Protein AF-0000000083132709 (afdb_homodimer)

Radius of gyration: 16.41 Å; Cα contacts (8 Å, |Δi|>4): 531; chains: 2; bounding box: 44×48×35 Å

Solvent-accessible surface area (backbone atoms only — not comparable to full-atom values): 11981 Å² total; per-residue (Å²): 125,86,83,63,69,33,52,37,27,24,24,35,36,53,44,62,70,63,53,72,86,40,70,65,48,76,34,44,29,38,30,34,27,28,39,72,56,24,61,74,71,40,41,42,37,30,24,42,40,37,71,76,73,82,80,51,92,51,49,45,72,49,58,88,86,43,84,59,69,32,20,37,34,55,82,47,34,31,45,42,26,48,70,71,55,40,68,46,85,67,44,65,56,55,69,70,61,50,50,51,53,52,51,50,48,48,48,51,52,72,84,126,85,84,63,68,33,52,37,27,23,25,35,39,54,42,63,71,64,52,71,84,39,72,64,48,74,33,45,30,37,30,37,26,30,39,73,55,24,61,74,69,43,42,42,37,28,24,41,41,37,71,77,74,82,80,51,93,51,50,46,71,52,60,85,86,42,84,58,69,32,21,36,33,55,82,49,34,31,45,42,25,48,69,72,53,40,69,45,85,69,44,65,56,55,71,69,60,49,50,50,52,52,52,51,48,48,50,51,51,73,85

pLDDT: mean 96.41, std 6.93, range [44.22, 98.94]

Structure (mmCIF, N/CA/C/O backbone):
data_AF-0000000083132709-model_v1
#
loop_
_entity.id
_entity.type
_entity.pdbx_description
1 polymer 'mRNA interferase MazF'
#
loop_
_atom_site.group_PDB
_atom_site.id
_atom_site.type_symbol
_atom_site.label_atom_id
_atom_site.label_alt_id
_atom_site.label_comp_id
_atom_site.label_asym_id
_atom_site.label_entity_id
_atom_site.label_seq_id
_atom_site.pdbx_PDB_ins_code
_atom_site.Cartn_x
_atom_site.Cartn_y
_atom_site.Cartn_z
_atom_site.occupancy
_atom_site.B_iso_or_equiv
_atom_site.auth_seq_id
_atom_site.auth_comp_id
_atom_site.auth_asym_id
_atom_site.auth_atom_id
_atom_site.pdbx_PDB_model_num
ATOM 1 N N . MET A 1 1 ? -22.969 -14.766 -8.688 1 44.22 1 MET A N 1
ATOM 2 C CA . MET A 1 1 ? -22.516 -14.039 -7.504 1 44.22 1 MET A CA 1
ATOM 3 C C . MET A 1 1 ? -21.125 -13.445 -7.738 1 44.22 1 MET A C 1
ATOM 5 O O . MET A 1 1 ? -20.188 -14.156 -8.094 1 44.22 1 MET A O 1
ATOM 9 N N . ASN A 1 2 ? -21.109 -12.102 -7.988 1 58.56 2 ASN A N 1
ATOM 10 C CA . ASN A 1 2 ? -19.891 -11.516 -8.5 1 58.56 2 ASN A CA 1
ATOM 11 C C . ASN A 1 2 ? -18.703 -11.789 -7.574 1 58.56 2 ASN A C 1
ATOM 13 O O . ASN A 1 2 ? -18.797 -11.586 -6.363 1 58.56 2 ASN A O 1
ATOM 17 N N . LYS A 1 3 ? -17.891 -12.609 -8.008 1 89.5 3 LYS A N 1
ATOM 18 C CA . LYS A 1 3 ? -16.734 -13.055 -7.238 1 89.5 3 LYS A CA 1
ATOM 19 C C . LYS A 1 3 ? -15.969 -11.867 -6.66 1 89.5 3 LYS A C 1
ATOM 21 O O . LYS A 1 3 ? -15.883 -10.812 -7.285 1 89.5 3 LYS A O 1
ATOM 26 N N . VAL A 1 4 ? -15.656 -11.93 -5.367 1 97.5 4 VAL A N 1
ATOM 27 C CA . VAL A 1 4 ? -14.844 -10.945 -4.664 1 97.5 4 VAL A CA 1
ATOM 28 C C . VAL A 1 4 ? -13.508 -11.555 -4.266 1 97.5 4 VAL A C 1
ATOM 30 O O . VAL A 1 4 ? -13.461 -12.664 -3.729 1 97.5 4 VAL A O 1
ATOM 33 N N . PRO A 1 5 ? -12.453 -10.844 -4.59 1 98.06 5 PRO A N 1
ATOM 34 C CA . PRO A 1 5 ? -11.164 -11.398 -4.16 1 98.06 5 PRO A CA 1
ATOM 35 C C . PRO A 1 5 ? -11.078 -11.586 -2.646 1 98.06 5 PRO A C 1
ATOM 37 O O . PRO A 1 5 ? -11.766 -10.891 -1.893 1 98.06 5 PRO A O 1
ATOM 40 N N . GLU A 1 6 ? -10.234 -12.57 -2.299 1 97.38 6 GLU A N 1
ATOM 41 C CA . GLU A 1 6 ? -10.039 -12.867 -0.883 1 97.38 6 GLU A CA 1
ATOM 42 C C . GLU A 1 6 ? -8.555 -12.883 -0.521 1 97.38 6 GLU A C 1
ATOM 44 O O . GLU A 1 6 ? -7.707 -13.172 -1.366 1 97.38 6 GLU A O 1
ATOM 49 N N . ARG A 1 7 ? -8.359 -12.656 0.812 1 98.25 7 ARG A N 1
ATOM 50 C CA . ARG A 1 7 ? -6.977 -12.68 1.287 1 98.25 7 ARG A CA 1
ATOM 51 C C . ARG A 1 7 ? -6.277 -13.977 0.875 1 98.25 7 ARG A C 1
ATOM 53 O O . ARG A 1 7 ? -6.82 -15.062 1.055 1 98.25 7 ARG A O 1
ATOM 60 N N . GLY A 1 8 ? -5.082 -13.812 0.35 1 98.38 8 GLY A N 1
ATOM 61 C CA . GLY A 1 8 ? -4.305 -14.961 -0.099 1 98.38 8 GLY A CA 1
ATOM 62 C C . GLY A 1 8 ? -4.508 -15.281 -1.567 1 98.38 8 GLY A C 1
ATOM 63 O O . GLY A 1 8 ? -3.725 -16.016 -2.16 1 98.38 8 GLY A O 1
ATOM 64 N N . ASP A 1 9 ? -5.586 -14.742 -2.146 1 98.5 9 ASP A N 1
ATOM 65 C CA . ASP A 1 9 ? -5.762 -14.906 -3.586 1 98.5 9 ASP A CA 1
ATOM 66 C C . ASP A 1 9 ? -4.641 -14.211 -4.359 1 98.5 9 ASP A C 1
ATOM 68 O O . ASP A 1 9 ? -4.184 -13.141 -3.963 1 98.5 9 ASP A O 1
ATOM 72 N N . ILE A 1 10 ? -4.215 -14.875 -5.359 1 98.81 10 ILE A N 1
ATOM 73 C CA . ILE A 1 10 ? -3.498 -14.203 -6.441 1 98.81 10 ILE A CA 1
ATOM 74 C C . ILE A 1 10 ? -4.445 -13.961 -7.613 1 98.81 10 ILE A C 1
ATOM 76 O O . ILE A 1 10 ? -5.051 -14.891 -8.141 1 98.81 10 ILE A O 1
ATOM 80 N N . ILE A 1 11 ? -4.578 -12.695 -8.023 1 98.81 11 ILE A N 1
ATOM 81 C CA . ILE A 1 11 ? -5.477 -12.336 -9.117 1 98.81 11 ILE A CA 1
ATOM 82 C C . ILE A 1 11 ? -4.688 -11.641 -10.227 1 98.81 11 ILE A C 1
ATOM 84 O O . ILE A 1 11 ? -3.574 -11.164 -10 1 98.81 11 ILE A O 1
ATOM 88 N N . PHE A 1 12 ? -5.219 -11.664 -11.43 1 98.62 12 PHE A N 1
ATOM 89 C CA . PHE A 1 12 ? -4.707 -10.766 -12.453 1 98.62 12 PHE A CA 1
ATOM 90 C C . PHE A 1 12 ? -5.371 -9.398 -12.352 1 98.62 12 PHE A C 1
ATOM 92 O O . PHE A 1 12 ? -6.602 -9.297 -12.281 1 98.62 12 PHE A O 1
ATOM 99 N N . LEU A 1 13 ? -4.598 -8.43 -12.359 1 98.31 13 LEU A N 1
ATOM 100 C CA . LEU A 1 13 ? -5.051 -7.059 -12.156 1 98.31 13 LEU A CA 1
ATOM 101 C C . LEU A 1 13 ? -4.152 -6.074 -12.898 1 98.31 13 LEU A C 1
ATOM 103 O O . LEU A 1 13 ? -2.926 -6.207 -12.875 1 98.31 13 LEU A O 1
ATOM 107 N N . SER A 1 14 ? -4.758 -5.09 -13.523 1 98.25 14 SER A N 1
ATOM 108 C CA . SER A 1 14 ? -3.967 -4.039 -14.156 1 98.25 14 SER A CA 1
ATOM 109 C C . SER A 1 14 ? -3.482 -3.018 -13.133 1 98.25 14 SER A C 1
ATOM 111 O O . SER A 1 14 ? -4.277 -2.492 -12.344 1 98.25 14 SER A O 1
ATOM 113 N N . LEU A 1 15 ? -2.211 -2.711 -13.227 1 97.94 15 LEU A N 1
ATOM 114 C CA . LEU A 1 15 ? -1.654 -1.711 -12.32 1 97.94 15 LEU A CA 1
ATOM 115 C C . LEU A 1 15 ? -1.477 -0.373 -13.031 1 97.94 15 LEU A C 1
ATOM 117 O O . LEU A 1 15 ? -1.104 0.622 -12.406 1 97.94 15 LEU A O 1
ATOM 121 N N . ASP A 1 16 ? -1.916 -0.309 -14.242 1 96.56 16 ASP A N 1
ATOM 122 C CA . ASP A 1 16 ? -1.721 0.897 -15.047 1 96.56 16 ASP A CA 1
ATOM 123 C C . ASP A 1 16 ? -2.83 1.914 -14.781 1 96.56 16 ASP A C 1
ATOM 125 O O . ASP A 1 16 ? -3.973 1.538 -14.508 1 96.56 16 ASP A O 1
ATOM 129 N N . PRO A 1 17 ? -2.475 3.217 -14.992 1 95.88 17 PRO A N 1
ATOM 130 C CA . PRO A 1 17 ? -1.153 3.793 -15.25 1 95.88 17 PRO A CA 1
ATOM 131 C C . PRO A 1 17 ? -0.329 3.971 -13.977 1 95.88 17 PRO A C 1
ATOM 133 O O . PRO A 1 17 ? -0.877 3.939 -12.875 1 95.88 17 PRO A O 1
ATOM 136 N N . THR A 1 18 ? 0.939 3.984 -14.023 1 95.38 18 THR A N 1
ATOM 137 C CA . THR A 1 18 ? 1.875 4.234 -12.938 1 95.38 18 THR A CA 1
ATOM 138 C C . THR A 1 18 ? 2.998 5.164 -13.391 1 95.38 18 THR A C 1
ATOM 140 O O . THR A 1 18 ? 3.049 5.562 -14.555 1 95.38 18 THR A O 1
ATOM 143 N N . LEU A 1 19 ? 3.791 5.594 -12.547 1 96.38 19 LEU A N 1
ATOM 144 C CA . LEU A 1 19 ? 4.906 6.484 -12.852 1 96.38 19 LEU A CA 1
ATOM 145 C C . LEU A 1 19 ? 6.219 5.91 -12.32 1 96.38 19 LEU A C 1
ATOM 147 O O . LEU A 1 19 ? 6.238 5.262 -11.273 1 96.38 19 LEU A O 1
ATOM 151 N N . GLY A 1 20 ? 7.289 6.199 -13.039 1 96.94 20 GLY A N 1
ATOM 152 C CA . GLY A 1 20 ? 8.625 5.852 -12.594 1 96.94 20 GLY A CA 1
ATOM 153 C C . GLY A 1 20 ? 8.82 4.363 -12.383 1 96.94 20 GLY A C 1
ATOM 154 O O . GLY A 1 20 ? 8.492 3.559 -13.258 1 96.94 20 GLY A O 1
ATOM 155 N N . SER A 1 21 ? 9.367 4.012 -11.211 1 97.38 21 SER A N 1
ATOM 156 C CA . SER A 1 21 ? 9.703 2.617 -10.938 1 97.38 21 SER A CA 1
ATOM 157 C C . SER A 1 21 ? 8.531 1.889 -10.289 1 97.38 21 SER A C 1
ATOM 159 O O . SER A 1 21 ? 8.688 0.769 -9.797 1 97.38 21 SER A O 1
ATOM 161 N N . GLU A 1 22 ? 7.371 2.473 -10.211 1 98.12 22 GLU A N 1
ATOM 162 C CA . GLU A 1 22 ? 6.184 1.765 -9.75 1 98.12 22 GLU A CA 1
ATOM 163 C C . GLU A 1 22 ? 5.848 0.592 -10.664 1 98.12 22 GLU A C 1
ATOM 165 O O . GLU A 1 22 ? 5.934 0.712 -11.891 1 98.12 22 GLU A O 1
ATOM 170 N N . GLN A 1 23 ? 5.469 -0.456 -10.055 1 96.94 23 GLN A N 1
ATOM 171 C CA . GLN A 1 23 ? 5.137 -1.634 -10.852 1 96.94 23 GLN A CA 1
ATOM 172 C C . GLN A 1 23 ? 3.963 -1.356 -11.781 1 96.94 23 GLN A C 1
ATOM 174 O O . GLN A 1 23 ? 2.992 -0.707 -11.391 1 96.94 23 GLN A O 1
ATOM 179 N N . ARG A 1 24 ? 4.059 -1.919 -12.984 1 96.81 24 ARG A N 1
ATOM 180 C CA . ARG A 1 24 ? 3.055 -1.611 -14 1 96.81 24 ARG A CA 1
ATOM 181 C C . ARG A 1 24 ? 2.619 -2.873 -14.742 1 96.81 24 ARG A C 1
ATOM 183 O O . ARG A 1 24 ? 3.217 -3.938 -14.562 1 96.81 24 ARG A O 1
ATOM 190 N N . GLY A 1 25 ? 1.523 -2.703 -15.555 1 96.94 25 GLY A N 1
ATOM 191 C CA . GLY A 1 25 ? 1.062 -3.766 -16.438 1 96.94 25 GLY A CA 1
ATOM 192 C C . GLY A 1 25 ? -0.005 -4.641 -15.805 1 96.94 25 GLY A C 1
ATOM 193 O O . GLY A 1 25 ? -0.278 -4.531 -14.609 1 96.94 25 GLY A O 1
ATOM 194 N N . ASN A 1 26 ? -0.624 -5.473 -16.625 1 97.06 26 ASN A N 1
ATOM 195 C CA . ASN A 1 26 ? -1.511 -6.527 -16.156 1 97.06 26 ASN A CA 1
ATOM 196 C C . ASN A 1 26 ? -0.724 -7.73 -15.641 1 97.06 26 ASN A C 1
ATOM 198 O O . ASN A 1 26 ? -0.069 -8.422 -16.422 1 97.06 26 ASN A O 1
ATOM 202 N N . ARG A 1 27 ? -0.826 -8.039 -14.445 1 98.44 27 ARG A N 1
ATOM 203 C CA . ARG A 1 27 ? 0.041 -9.047 -13.852 1 98.44 27 ARG A CA 1
ATOM 204 C C . ARG A 1 27 ? -0.617 -9.688 -12.633 1 98.44 27 ARG A C 1
ATOM 206 O O . ARG A 1 27 ? -1.606 -9.164 -12.109 1 98.44 27 ARG A O 1
ATOM 213 N N . PRO A 1 28 ? -0.117 -10.805 -12.141 1 98.81 28 PRO A N 1
ATOM 214 C CA . PRO A 1 28 ? -0.598 -11.375 -10.883 1 98.81 28 PRO A CA 1
ATOM 215 C C . PRO A 1 28 ? -0.372 -10.445 -9.695 1 98.81 28 PRO A C 1
ATOM 217 O O . PRO A 1 28 ? 0.629 -9.727 -9.648 1 98.81 28 PRO A O 1
ATOM 220 N N . PHE A 1 29 ? -1.301 -10.477 -8.805 1 98.94 29 PHE A N 1
ATOM 221 C CA . PHE A 1 29 ? -1.387 -9.586 -7.652 1 98.94 29 PHE A CA 1
ATOM 222 C C . PHE A 1 29 ? -1.9 -10.328 -6.426 1 98.94 29 PHE A C 1
ATOM 224 O O . PHE A 1 29 ? -2.998 -10.883 -6.449 1 98.94 29 PHE A O 1
ATOM 231 N N . LEU A 1 30 ? -1.107 -10.367 -5.402 1 98.94 30 LEU A N 1
ATOM 232 C CA . LEU A 1 30 ? -1.496 -11.023 -4.16 1 98.94 30 LEU A CA 1
ATOM 233 C C . LEU A 1 30 ? -2.41 -10.125 -3.334 1 98.94 30 LEU A C 1
ATOM 235 O O . LEU A 1 30 ? -2.039 -9 -2.996 1 98.94 30 LEU A O 1
ATOM 239 N N . VAL A 1 31 ? -3.508 -10.625 -2.992 1 98.81 31 VAL A N 1
ATOM 240 C CA . VAL A 1 31 ? -4.473 -9.891 -2.178 1 98.81 31 VAL A CA 1
ATOM 241 C C . VAL A 1 31 ? -4.195 -10.148 -0.698 1 98.81 31 VAL A C 1
ATO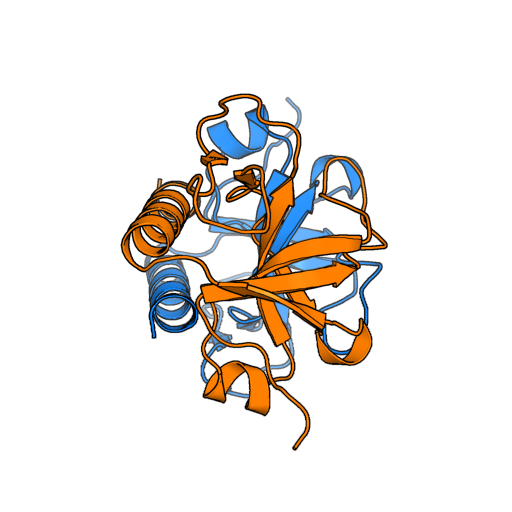M 243 O O . VAL A 1 31 ? -4.055 -11.297 -0.274 1 98.81 31 VAL A O 1
ATOM 246 N N . LEU A 1 32 ? -4.223 -9.062 0.111 1 98.81 32 LEU A N 1
ATOM 247 C CA . LEU A 1 32 ? -3.883 -9.188 1.524 1 98.81 32 LEU A CA 1
ATOM 248 C C . LEU A 1 32 ? -5.055 -8.766 2.404 1 98.81 32 LEU A C 1
ATOM 250 O O . LEU A 1 32 ? -5 -8.906 3.629 1 98.81 32 LEU A O 1
ATOM 254 N N . THR A 1 33 ? -6.078 -8.164 1.846 1 98.31 33 THR A N 1
ATOM 255 C CA . THR A 1 33 ? -7.266 -7.781 2.6 1 98.31 33 THR A CA 1
ATOM 256 C C . THR A 1 33 ? -8.32 -8.883 2.549 1 98.31 33 THR A C 1
ATOM 258 O O . THR A 1 33 ? -8.32 -9.703 1.629 1 98.31 33 THR A O 1
ATOM 261 N N . SER A 1 34 ? -9.219 -8.82 3.492 1 97.62 34 SER A N 1
ATOM 262 C CA . SER A 1 34 ? -10.195 -9.891 3.645 1 97.62 34 SER A CA 1
ATOM 263 C C . SER A 1 34 ? -11.359 -9.719 2.674 1 97.62 34 SER A C 1
ATOM 265 O O . SER A 1 34 ? -11.648 -8.602 2.232 1 97.62 34 SER A O 1
ATOM 267 N N . LYS A 1 35 ? -12.07 -10.852 2.449 1 97.38 35 LYS A N 1
ATOM 268 C CA . LYS A 1 35 ? -13.195 -10.852 1.526 1 97.38 35 LYS A CA 1
ATOM 269 C C . LYS A 1 35 ? -14.289 -9.891 1.995 1 97.38 35 LYS A C 1
ATOM 271 O O . LYS A 1 35 ? -14.797 -9.094 1.21 1 97.38 35 LYS A O 1
ATOM 276 N N . PRO A 1 36 ? -14.727 -9.961 3.295 1 96.31 36 PRO A N 1
ATOM 277 C CA . PRO A 1 36 ? -15.766 -9.016 3.709 1 96.31 36 PRO A CA 1
ATOM 278 C C . PRO A 1 36 ? -15.352 -7.559 3.529 1 96.31 36 PRO A C 1
ATOM 280 O O . PRO A 1 36 ? -16.156 -6.727 3.113 1 96.31 36 PRO A O 1
ATOM 283 N N . TYR A 1 37 ? -14.148 -7.281 3.844 1 96.56 37 TYR A N 1
ATOM 284 C CA . TYR A 1 37 ? -13.625 -5.938 3.633 1 96.56 37 TYR A CA 1
ATOM 285 C C . TYR A 1 37 ? -13.656 -5.566 2.154 1 96.56 37 TYR A C 1
ATOM 287 O O . TYR A 1 37 ? -14.141 -4.496 1.787 1 96.56 37 TYR A O 1
ATOM 295 N N . ASN A 1 38 ? -13.078 -6.434 1.34 1 97.62 38 ASN A N 1
ATOM 296 C CA . ASN A 1 38 ? -13.008 -6.188 -0.096 1 97.62 38 ASN A CA 1
ATOM 297 C C . ASN A 1 38 ? -14.391 -5.953 -0.696 1 97.62 38 ASN A C 1
ATOM 299 O O . ASN A 1 38 ? -14.555 -5.086 -1.555 1 97.62 38 ASN A O 1
ATOM 303 N N . LEU A 1 39 ? -15.273 -6.766 -0.299 1 96.44 39 LEU A N 1
ATOM 304 C CA . LEU A 1 39 ? -16.641 -6.656 -0.784 1 96.44 39 LEU A CA 1
ATOM 305 C C . LEU A 1 39 ? -17.25 -5.301 -0.417 1 96.44 39 LEU A C 1
ATOM 307 O O . LEU A 1 39 ? -17.844 -4.633 -1.265 1 96.44 39 LEU A O 1
ATOM 311 N N . LYS A 1 40 ? -17.062 -4.891 0.734 1 95.69 40 LYS A N 1
ATOM 312 C CA . LYS A 1 40 ? -17.688 -3.67 1.246 1 95.69 40 LYS A CA 1
ATOM 313 C C . LYS A 1 40 ? -17.062 -2.432 0.612 1 95.69 40 LYS A C 1
ATOM 315 O O . LYS A 1 40 ? -17.766 -1.514 0.199 1 95.69 40 LYS A O 1
ATOM 320 N N . VAL A 1 41 ? -15.758 -2.402 0.503 1 95.31 41 VAL A N 1
ATOM 321 C CA . VAL A 1 41 ? -15.039 -1.174 0.176 1 95.31 41 VAL A CA 1
ATOM 322 C C . VAL A 1 41 ? -14.758 -1.125 -1.324 1 95.31 41 VAL A C 1
ATOM 324 O O . VAL A 1 41 ? -14.555 -0.047 -1.89 1 95.31 41 VAL A O 1
ATOM 327 N N . GLY A 1 42 ? -14.648 -2.26 -1.987 1 97.06 42 GLY A N 1
ATOM 328 C CA . GLY A 1 42 ? -14.359 -2.324 -3.41 1 97.06 42 GLY A CA 1
ATOM 329 C C . GLY A 1 42 ? -12.891 -2.117 -3.73 1 97.06 42 GLY A C 1
ATOM 330 O O . GLY A 1 42 ? -12.523 -1.901 -4.887 1 97.06 42 GLY A O 1
ATOM 331 N N . LEU A 1 43 ? -12.086 -2.098 -2.717 1 98 43 LEU A N 1
ATOM 332 C CA . LEU A 1 43 ? -10.633 -1.974 -2.818 1 98 43 LEU A CA 1
ATOM 333 C C . LEU A 1 43 ? -9.945 -3.217 -2.268 1 98 43 LEU A C 1
ATOM 335 O O . LEU A 1 43 ? -10.453 -3.855 -1.342 1 98 43 LEU A O 1
ATOM 339 N N . VAL A 1 44 ? -8.828 -3.533 -2.865 1 98.56 44 VAL A N 1
ATOM 340 C CA . VAL A 1 44 ? -7.922 -4.523 -2.299 1 98.56 44 VAL A CA 1
ATOM 341 C C . VAL A 1 44 ? -6.543 -3.9 -2.082 1 98.56 44 VAL A C 1
ATOM 343 O O . VAL A 1 44 ? -6.09 -3.088 -2.893 1 98.56 44 VAL A O 1
ATOM 346 N N . THR A 1 45 ? -5.945 -4.25 -1.012 1 98.88 45 THR A N 1
ATOM 347 C CA . THR A 1 45 ? -4.527 -3.973 -0.8 1 98.88 45 THR A CA 1
ATOM 348 C C . THR A 1 45 ? -3.697 -5.242 -0.983 1 98.88 45 THR A C 1
ATOM 350 O O . THR A 1 45 ? -4.086 -6.316 -0.523 1 98.88 45 THR A O 1
ATOM 353 N N . GLY A 1 46 ? -2.594 -5.074 -1.671 1 98.81 46 GLY A N 1
ATOM 354 C CA . GLY A 1 46 ? -1.772 -6.238 -1.954 1 98.81 46 GLY A CA 1
ATOM 355 C C . GLY A 1 46 ? -0.471 -5.898 -2.652 1 98.81 46 GLY A C 1
ATOM 356 O O . GLY A 1 46 ? -0.016 -4.754 -2.604 1 98.81 46 GLY A O 1
ATOM 357 N N . CYS A 1 47 ? 0.141 -6.922 -3.176 1 98.94 47 CYS A N 1
ATOM 358 C CA . CYS A 1 47 ? 1.445 -6.785 -3.814 1 98.94 47 CYS A CA 1
ATOM 359 C C . CYS A 1 47 ? 1.452 -7.438 -5.191 1 98.94 47 CYS A C 1
ATOM 361 O O . CYS A 1 47 ? 0.927 -8.539 -5.363 1 98.94 47 CYS A O 1
ATOM 363 N N . PRO A 1 48 ? 2.135 -6.828 -6.152 1 98.88 48 PRO A N 1
ATOM 364 C CA . PRO A 1 48 ? 2.305 -7.469 -7.461 1 98.88 48 PRO A CA 1
ATOM 365 C C . PRO A 1 48 ? 3.258 -8.664 -7.414 1 98.88 48 PRO A C 1
ATOM 367 O O . PRO A 1 48 ? 4.051 -8.789 -6.477 1 98.88 48 PRO A O 1
ATOM 370 N N . VAL A 1 49 ? 3.137 -9.5 -8.383 1 98.81 49 VAL A N 1
ATOM 371 C CA . VAL A 1 49 ? 4.031 -10.633 -8.594 1 98.81 49 VAL A CA 1
ATOM 372 C C . VAL A 1 49 ? 4.77 -10.469 -9.922 1 98.81 49 VAL A C 1
ATOM 374 O O . VAL A 1 49 ? 4.168 -10.078 -10.93 1 98.81 49 VAL A O 1
ATOM 377 N N . THR A 1 50 ? 6.02 -10.672 -9.914 1 98 50 THR A N 1
ATOM 378 C CA . THR A 1 50 ? 6.824 -10.625 -11.125 1 98 50 THR A CA 1
ATOM 379 C C . THR A 1 50 ? 7.414 -11.992 -11.438 1 98 50 THR A C 1
ATOM 381 O O . THR A 1 50 ? 7.66 -12.789 -10.531 1 98 50 THR A O 1
ATOM 384 N N . SER A 1 51 ? 7.598 -12.266 -12.711 1 96.81 51 SER A N 1
ATOM 385 C CA . SER A 1 51 ? 8.258 -13.508 -13.102 1 96.81 51 SER A CA 1
ATOM 386 C C . SER A 1 51 ? 9.781 -13.375 -13.008 1 96.81 51 SER A C 1
ATOM 388 O O . SER A 1 51 ? 10.492 -14.375 -13.055 1 96.81 51 SER A O 1
ATOM 390 N N . LYS A 1 52 ? 10.273 -12.203 -12.953 1 96.25 52 LYS A N 1
ATOM 391 C CA . LYS A 1 52 ? 11.711 -11.969 -12.859 1 96.25 52 LYS A CA 1
ATOM 392 C C . LYS A 1 52 ? 12.172 -11.945 -11.398 1 96.25 52 LYS A C 1
ATOM 394 O O . LYS A 1 52 ? 12.008 -10.938 -10.711 1 96.25 52 LYS A O 1
ATOM 399 N N . ILE A 1 53 ? 12.805 -12.953 -11.039 1 97 53 ILE A N 1
ATOM 400 C CA . ILE A 1 53 ? 13.297 -13.062 -9.672 1 97 53 ILE A CA 1
ATOM 401 C C . ILE A 1 53 ? 14.727 -12.508 -9.594 1 97 53 ILE A C 1
ATOM 403 O O . ILE A 1 53 ? 15.617 -12.992 -10.289 1 97 53 ILE A O 1
ATOM 407 N N . LYS A 1 54 ? 14.984 -11.578 -8.734 1 96.31 54 LYS A N 1
ATOM 408 C CA . LYS A 1 54 ? 16.297 -10.945 -8.594 1 96.31 54 LYS A CA 1
ATOM 409 C C . LYS A 1 54 ? 16.922 -11.281 -7.242 1 96.31 54 LYS A C 1
ATOM 411 O O . LYS A 1 54 ? 18.125 -11.078 -7.039 1 96.31 54 LYS A O 1
ATOM 416 N N . GLY A 1 55 ? 16.172 -11.758 -6.336 1 95 55 GLY A N 1
ATOM 417 C CA . GLY A 1 55 ? 16.672 -12.086 -5.016 1 95 55 GLY A CA 1
ATOM 418 C C . GLY A 1 55 ? 16.797 -10.883 -4.105 1 95 55 GLY A C 1
ATOM 419 O O . GLY A 1 55 ? 17.625 -10.867 -3.189 1 95 55 GLY A O 1
ATOM 420 N N . TYR A 1 56 ? 16.078 -9.867 -4.367 1 95.12 56 TYR A N 1
ATOM 421 C CA . TYR A 1 56 ? 16.094 -8.664 -3.539 1 95.12 56 TYR A CA 1
ATOM 422 C C . TYR A 1 56 ? 15.461 -8.922 -2.182 1 95.12 56 TYR A C 1
ATOM 424 O O . TYR A 1 56 ? 14.633 -9.836 -2.041 1 95.12 56 TYR A O 1
ATOM 432 N N . PRO A 1 57 ? 15.758 -8.117 -1.169 1 96.12 57 PRO A N 1
ATOM 433 C CA . PRO A 1 57 ? 15.328 -8.367 0.209 1 96.12 57 PRO A CA 1
ATOM 434 C C . PRO A 1 57 ? 13.812 -8.375 0.366 1 96.12 57 PRO A C 1
ATOM 436 O O . PRO A 1 57 ? 13.281 -9.047 1.257 1 96.12 57 PRO A O 1
ATOM 439 N N . PHE A 1 58 ? 13.125 -7.734 -0.462 1 97.75 58 PHE A N 1
ATOM 440 C CA . PHE A 1 58 ? 11.68 -7.637 -0.259 1 97.75 58 PHE A CA 1
ATOM 441 C C . PH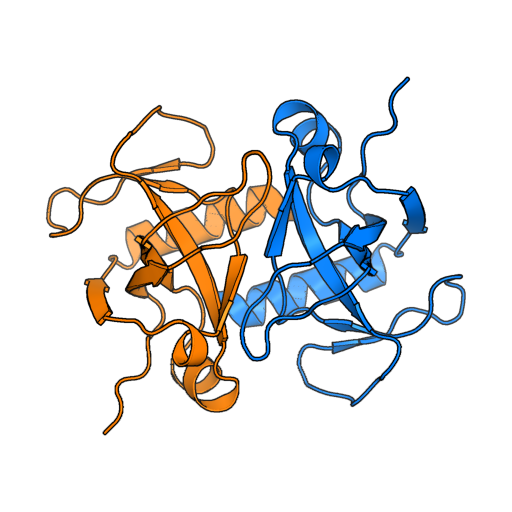E A 1 58 ? 10.938 -8.484 -1.282 1 97.75 58 PHE A C 1
ATOM 443 O O . PHE A 1 58 ? 9.766 -8.219 -1.577 1 97.75 58 PHE A O 1
ATOM 450 N N . GLU A 1 59 ? 11.664 -9.422 -1.823 1 98.44 59 GLU A N 1
ATOM 451 C CA . GLU A 1 59 ? 11.031 -10.414 -2.684 1 98.44 59 GLU A CA 1
ATOM 452 C C . GLU A 1 59 ? 10.727 -11.695 -1.909 1 98.44 59 GLU A C 1
ATOM 454 O O . GLU A 1 59 ? 11.531 -12.148 -1.094 1 98.44 59 GLU A O 1
ATOM 459 N N . VAL A 1 60 ? 9.492 -12.188 -2.135 1 98.62 60 VAL A N 1
ATOM 460 C CA . VAL A 1 60 ? 9.141 -13.516 -1.637 1 98.62 60 VAL A CA 1
ATOM 461 C C . VAL A 1 60 ? 8.812 -14.438 -2.809 1 98.62 60 VAL A C 1
ATOM 463 O O . VAL A 1 60 ? 7.781 -14.273 -3.471 1 98.62 60 VAL A O 1
ATOM 466 N N . GLU A 1 61 ? 9.617 -15.422 -3.012 1 98.44 61 GLU A N 1
ATOM 467 C CA . GLU A 1 61 ? 9.383 -16.359 -4.109 1 98.44 61 GLU A CA 1
ATOM 468 C C . GLU A 1 61 ? 8.141 -17.203 -3.855 1 98.44 61 GLU A C 1
ATOM 470 O O . GLU A 1 61 ? 7.926 -17.672 -2.736 1 98.44 61 GLU A O 1
ATOM 475 N N . LEU A 1 62 ? 7.363 -17.344 -4.93 1 98.5 62 LEU A N 1
ATOM 476 C CA . LEU A 1 62 ? 6.203 -18.219 -4.832 1 98.5 62 LEU A CA 1
ATOM 477 C C . LEU A 1 62 ? 6.637 -19.688 -4.766 1 98.5 62 LEU A C 1
ATOM 479 O O . LEU A 1 62 ? 7.617 -20.078 -5.398 1 98.5 62 LEU A O 1
ATOM 483 N N . PRO A 1 63 ? 5.84 -20.5 -4.008 1 98.12 63 PRO A N 1
ATOM 484 C CA . PRO A 1 63 ? 6.156 -21.922 -3.967 1 98.12 63 PRO A CA 1
ATOM 485 C C . PRO A 1 63 ? 6.066 -22.594 -5.34 1 98.12 63 PRO A C 1
ATOM 487 O O . PRO A 1 63 ? 5.289 -22.156 -6.191 1 98.12 63 PRO A O 1
ATOM 490 N N . LYS A 1 64 ? 6.742 -23.703 -5.516 1 96.12 64 LYS A N 1
ATOM 491 C CA . LYS A 1 64 ? 6.824 -24.406 -6.793 1 96.12 64 LYS A CA 1
ATOM 492 C C . LYS A 1 64 ? 5.465 -24.984 -7.191 1 96.12 64 LYS A C 1
ATOM 494 O O . LYS A 1 64 ? 5.18 -25.141 -8.383 1 96.12 64 LYS A O 1
ATOM 499 N N . ASN A 1 65 ? 4.629 -25.25 -6.223 1 96.56 65 ASN A N 1
ATOM 500 C CA . ASN A 1 65 ? 3.352 -25.891 -6.508 1 96.56 65 ASN A CA 1
ATOM 501 C C . ASN A 1 65 ? 2.307 -24.875 -6.969 1 96.56 65 ASN A C 1
ATOM 503 O O . ASN A 1 65 ? 1.219 -25.25 -7.406 1 96.56 65 ASN A O 1
ATOM 507 N N . ASN A 1 66 ? 2.619 -23.625 -6.812 1 97.06 66 ASN A N 1
ATOM 508 C CA . ASN A 1 66 ? 1.71 -22.609 -7.34 1 97.06 66 ASN A CA 1
ATOM 509 C C . ASN A 1 66 ? 1.674 -22.625 -8.867 1 97.06 66 ASN A C 1
ATOM 511 O O . ASN A 1 66 ? 2.693 -22.875 -9.508 1 97.06 66 ASN A O 1
ATOM 515 N N . SER A 1 67 ? 0.496 -22.344 -9.391 1 97.88 67 SER A N 1
ATOM 516 C CA . SER A 1 67 ? 0.359 -22.219 -10.836 1 97.88 67 SER A CA 1
ATOM 517 C C . SER A 1 67 ? 1 -20.938 -11.352 1 97.88 67 SER A C 1
ATOM 519 O O . SER A 1 67 ? 1.539 -20.906 -12.461 1 97.88 67 SER A O 1
ATOM 521 N N . VAL A 1 68 ? 0.835 -19.906 -10.633 1 98.06 68 VAL A N 1
ATOM 522 C CA . VAL A 1 68 ? 1.577 -18.688 -10.914 1 98.06 68 VAL A CA 1
ATOM 523 C C . VAL A 1 68 ? 3.01 -18.812 -10.398 1 98.06 68 VAL A C 1
ATOM 525 O O . VAL A 1 68 ? 3.234 -19.312 -9.289 1 98.06 68 VAL A O 1
ATOM 528 N N . HIS A 1 69 ? 3.902 -18.375 -11.211 1 98.06 69 HIS A N 1
ATOM 529 C CA . HIS A 1 69 ? 5.309 -18.438 -10.836 1 98.06 69 HIS A CA 1
ATOM 530 C C . HIS A 1 69 ? 5.91 -17.047 -10.68 1 98.06 69 HIS A C 1
ATOM 532 O O . HIS A 1 69 ? 5.383 -16.078 -11.227 1 98.06 69 HIS A O 1
ATOM 538 N N . GLY A 1 70 ? 7.031 -17.062 -9.938 1 98.38 70 GLY A N 1
ATOM 539 C CA . GLY A 1 70 ? 7.719 -15.805 -9.734 1 98.38 70 GLY A CA 1
ATOM 540 C C . GLY A 1 70 ? 7.812 -15.406 -8.273 1 98.38 70 GLY A C 1
ATOM 541 O O . GLY A 1 70 ? 7.953 -16.266 -7.402 1 98.38 70 GLY A O 1
ATOM 542 N N . ALA A 1 71 ? 7.902 -14.078 -8.023 1 98.81 71 ALA A N 1
ATOM 543 C CA . ALA A 1 71 ? 8.078 -13.57 -6.664 1 98.81 71 ALA A CA 1
ATOM 544 C C . ALA A 1 71 ? 7.148 -12.391 -6.398 1 98.81 71 ALA A C 1
ATOM 546 O O . ALA A 1 71 ? 6.945 -11.539 -7.266 1 98.81 71 ALA A O 1
ATOM 547 N N . VAL A 1 72 ? 6.57 -12.414 -5.246 1 98.81 72 VAL A N 1
ATOM 548 C CA . VAL A 1 72 ? 5.824 -11.266 -4.742 1 98.81 72 VAL A CA 1
ATOM 549 C C . VAL A 1 72 ? 6.781 -10.102 -4.477 1 98.81 72 VAL A C 1
ATOM 551 O O . VAL A 1 72 ? 7.82 -10.281 -3.834 1 98.81 72 VAL A O 1
ATOM 554 N N . LEU A 1 73 ? 6.453 -8.961 -5.008 1 98.81 73 LEU A N 1
ATOM 555 C CA . LEU A 1 73 ? 7.203 -7.742 -4.711 1 98.81 73 LEU A CA 1
ATOM 556 C C . LEU A 1 73 ? 6.586 -6.992 -3.535 1 98.81 73 LEU A C 1
ATOM 558 O O . LEU A 1 73 ? 5.738 -6.117 -3.73 1 98.81 73 LEU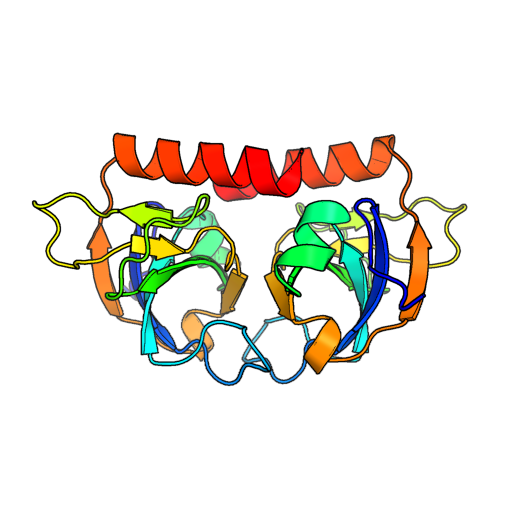 A O 1
ATOM 562 N N . VAL A 1 74 ? 7.047 -7.211 -2.35 1 98.81 74 VAL A N 1
ATOM 563 C CA . VAL A 1 74 ? 6.473 -6.656 -1.13 1 98.81 74 VAL A CA 1
ATOM 564 C C . VAL A 1 74 ? 6.66 -5.141 -1.111 1 98.81 74 VAL A C 1
ATOM 566 O O . VAL A 1 74 ? 5.789 -4.41 -0.632 1 98.81 74 VAL A O 1
ATOM 569 N N . ASN A 1 75 ? 7.754 -4.656 -1.697 1 98.44 75 ASN A N 1
ATOM 570 C CA . ASN A 1 75 ? 8.047 -3.229 -1.688 1 98.44 75 ASN A CA 1
ATOM 571 C C . ASN A 1 75 ? 7.188 -2.475 -2.701 1 98.44 75 ASN A C 1
ATOM 573 O O . ASN A 1 75 ? 7.344 -1.263 -2.869 1 98.44 75 ASN A O 1
ATOM 577 N N . GLN A 1 76 ? 6.289 -3.129 -3.324 1 98.81 76 GLN A N 1
ATOM 578 C CA . GLN A 1 76 ? 5.32 -2.508 -4.227 1 98.81 76 GLN A CA 1
ATOM 579 C C . GLN A 1 76 ? 3.902 -2.639 -3.682 1 98.81 76 GLN A C 1
ATOM 581 O O . GLN A 1 76 ? 2.934 -2.598 -4.445 1 98.81 76 GLN A O 1
ATOM 586 N N . LEU A 1 77 ? 3.777 -2.834 -2.395 1 98.88 77 LEU A N 1
ATOM 587 C CA . LEU A 1 77 ? 2.498 -2.857 -1.693 1 98.88 77 LEU A CA 1
ATOM 588 C C . LEU A 1 77 ? 1.62 -1.688 -2.127 1 98.88 77 LEU A C 1
ATOM 590 O O . LEU A 1 77 ? 2.061 -0.537 -2.117 1 98.88 77 LEU A O 1
ATOM 594 N N . THR A 1 78 ? 0.358 -1.978 -2.551 1 98.88 78 THR A N 1
ATOM 595 C CA . THR A 1 78 ? -0.488 -0.906 -3.064 1 98.88 78 THR A CA 1
ATOM 596 C C . THR A 1 78 ? -1.963 -1.286 -2.963 1 98.88 78 THR A C 1
ATOM 598 O O . THR A 1 78 ? -2.301 -2.469 -2.902 1 98.88 78 THR A O 1
ATOM 601 N N . THR A 1 79 ? -2.82 -0.307 -2.902 1 98.88 79 THR A N 1
ATOM 602 C CA . THR A 1 79 ? -4.27 -0.477 -2.9 1 98.88 79 THR A CA 1
ATOM 603 C C . THR A 1 79 ? -4.855 -0.149 -4.27 1 98.88 79 THR A C 1
ATOM 605 O O . THR A 1 79 ? -4.5 0.863 -4.879 1 98.88 79 THR A O 1
ATOM 608 N N . LYS A 1 80 ? -5.742 -1.014 -4.699 1 98.75 80 LYS A N 1
ATOM 609 C CA . LYS A 1 80 ? -6.355 -0.85 -6.016 1 98.75 80 LYS A CA 1
ATOM 610 C C . LYS A 1 80 ? -7.859 -1.103 -5.957 1 98.75 80 LYS A C 1
ATOM 612 O O . LYS A 1 80 ? -8.32 -1.943 -5.184 1 98.75 80 LYS A O 1
ATOM 617 N N . ASP A 1 81 ? -8.539 -0.38 -6.812 1 98.56 81 ASP A N 1
ATOM 618 C CA . ASP A 1 81 ? -9.961 -0.65 -7.035 1 98.56 81 ASP A CA 1
ATOM 619 C C . ASP A 1 81 ? -10.148 -1.839 -7.977 1 98.56 81 ASP A C 1
ATOM 621 O O . ASP A 1 81 ? -10.109 -1.683 -9.195 1 98.56 81 ASP A O 1
ATOM 625 N N . PHE A 1 82 ? -10.445 -2.967 -7.398 1 98.06 82 PHE A N 1
ATOM 626 C CA . PHE A 1 82 ? -10.484 -4.184 -8.195 1 98.06 82 PHE A CA 1
ATOM 627 C C . PHE A 1 82 ? -11.734 -4.223 -9.062 1 98.06 82 PHE A C 1
ATOM 629 O O . PHE A 1 82 ? -11.773 -4.93 -10.078 1 98.06 82 PHE A O 1
ATOM 636 N N . ARG A 1 83 ? -12.742 -3.506 -8.703 1 97.38 83 ARG A N 1
ATOM 637 C CA . ARG A 1 83 ? -13.945 -3.439 -9.523 1 97.38 83 ARG A CA 1
ATOM 638 C C . ARG A 1 83 ? -13.719 -2.592 -10.766 1 97.38 83 ARG A C 1
ATOM 640 O O . ARG A 1 83 ? -14.062 -3.006 -11.875 1 97.38 83 ARG A O 1
ATOM 647 N N . ALA A 1 84 ? -13.141 -1.425 -10.617 1 97.75 84 ALA A N 1
ATOM 648 C CA . ALA A 1 84 ? -12.906 -0.5 -11.719 1 97.75 84 ALA A CA 1
ATOM 649 C C . ALA A 1 84 ? -11.859 -1.051 -12.688 1 97.75 84 ALA A C 1
ATOM 651 O O . ALA A 1 84 ? -11.922 -0.797 -13.891 1 97.75 84 ALA A O 1
ATOM 652 N N . ARG A 1 85 ? -10.953 -1.774 -12.148 1 97.19 85 ARG A N 1
ATOM 653 C CA . ARG A 1 85 ? -9.836 -2.242 -12.961 1 97.19 85 ARG A CA 1
ATOM 654 C C . ARG A 1 85 ? -10.156 -3.582 -13.617 1 97.19 85 ARG A C 1
ATOM 656 O O . ARG A 1 85 ? -9.5 -3.984 -14.578 1 97.19 85 ARG A O 1
ATOM 663 N N . GLY A 1 86 ? -11.133 -4.238 -13.141 1 96.25 86 GLY A N 1
ATOM 664 C CA . GLY A 1 86 ? -11.352 -5.605 -13.594 1 96.25 86 GLY A CA 1
ATOM 665 C C . GLY A 1 86 ? -10.289 -6.57 -13.102 1 96.25 86 GLY A C 1
ATOM 666 O O . GLY A 1 86 ? -9.133 -6.191 -12.914 1 96.25 86 GLY A O 1
ATOM 667 N N . TRP A 1 87 ? -10.719 -7.805 -12.883 1 97.44 87 TRP A N 1
ATOM 668 C CA . TRP A 1 87 ? -9.789 -8.789 -12.344 1 97.44 87 TRP A CA 1
ATOM 669 C C . TRP A 1 87 ? -10.242 -10.211 -12.68 1 97.44 87 TRP A C 1
ATOM 671 O O . TRP A 1 87 ? -11.406 -10.43 -13.031 1 97.44 87 TRP A O 1
ATOM 681 N N . ASN A 1 88 ? -9.344 -11.102 -12.625 1 97.56 88 ASN A N 1
ATOM 682 C CA . ASN A 1 88 ? -9.641 -12.523 -12.68 1 97.56 88 ASN A CA 1
ATOM 683 C C . ASN A 1 88 ? -8.773 -13.32 -11.703 1 97.56 88 ASN A C 1
ATOM 685 O O . ASN A 1 88 ? -7.625 -12.961 -11.461 1 97.56 88 ASN A O 1
ATOM 689 N N . HIS A 1 89 ? -9.336 -14.375 -11.156 1 98.06 89 HIS A N 1
ATOM 690 C CA . HIS A 1 89 ? -8.617 -15.219 -10.219 1 98.06 89 HIS A CA 1
ATOM 691 C C . HIS A 1 89 ? -7.523 -16.016 -10.922 1 98.06 89 HIS A C 1
ATOM 693 O O . HIS A 1 89 ? -7.742 -16.547 -12.016 1 98.06 89 HIS A O 1
ATOM 699 N N . ALA A 1 90 ? -6.426 -16.172 -10.273 1 98.06 90 ALA A N 1
ATOM 700 C CA . ALA A 1 90 ? -5.32 -16.891 -10.89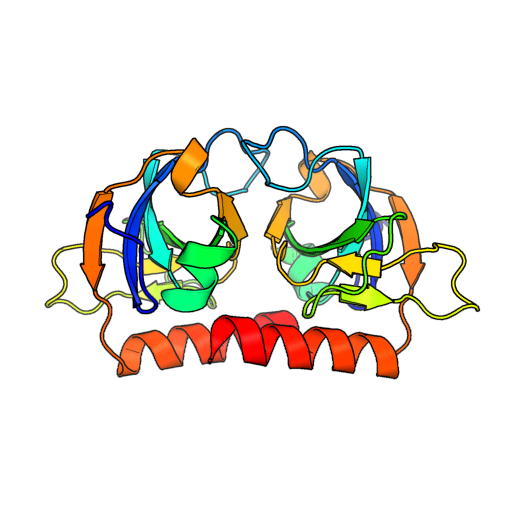1 1 98.06 90 ALA A CA 1
ATOM 701 C C . ALA A 1 90 ? -4.859 -18.047 -9.992 1 98.06 90 ALA A C 1
ATOM 703 O O . ALA A 1 90 ? -4.551 -19.141 -10.477 1 98.06 90 ALA A O 1
ATOM 704 N N . ASP A 1 91 ? -4.711 -17.828 -8.734 1 98.44 91 ASP A N 1
ATOM 705 C CA . ASP A 1 91 ? -4.113 -18.781 -7.805 1 98.44 91 ASP A CA 1
ATOM 706 C C . ASP A 1 91 ? -4.375 -18.375 -6.355 1 98.44 91 ASP A C 1
ATOM 708 O O . ASP A 1 91 ? -5.121 -17.438 -6.098 1 98.44 91 ASP A O 1
ATOM 712 N N . LYS A 1 92 ? -3.826 -19.141 -5.453 1 98.44 92 LYS A N 1
ATOM 713 C CA . LYS A 1 92 ? -3.875 -18.844 -4.027 1 98.44 92 LYS A CA 1
ATOM 714 C C . LYS A 1 92 ? -2.541 -19.156 -3.354 1 98.44 92 LYS A C 1
ATOM 716 O O . LYS A 1 92 ? -1.924 -20.172 -3.635 1 98.44 92 LYS A O 1
ATOM 721 N N . LEU A 1 93 ? -2.162 -18.25 -2.559 1 98.44 93 LEU A N 1
ATOM 722 C CA . LEU A 1 93 ? -0.898 -18.422 -1.854 1 98.44 93 LEU A CA 1
ATOM 723 C C . LEU A 1 93 ? -1.101 -19.203 -0.558 1 98.44 93 LEU A C 1
ATOM 725 O O . LEU A 1 93 ? -2.072 -18.969 0.164 1 98.44 93 LEU A O 1
ATOM 729 N N . ASP A 1 94 ? -0.163 -20.094 -0.178 1 97.75 94 ASP A N 1
ATOM 730 C CA . ASP A 1 94 ? -0.281 -20.875 1.052 1 97.75 94 ASP A CA 1
ATOM 731 C C . ASP A 1 94 ? -0.039 -20 2.279 1 97.75 94 ASP A C 1
ATOM 733 O O . ASP A 1 94 ? 0.514 -18.906 2.168 1 97.75 94 ASP A O 1
ATOM 737 N N . LYS A 1 95 ? -0.464 -20.484 3.412 1 96.81 95 LYS A N 1
ATOM 738 C CA . LYS A 1 95 ? -0.428 -19.734 4.66 1 96.81 95 LYS A CA 1
ATOM 739 C C . LYS A 1 95 ? 1.004 -19.359 5.039 1 96.81 95 LYS A C 1
ATOM 741 O O . LYS A 1 95 ? 1.265 -18.25 5.5 1 96.81 95 LYS A O 1
ATOM 746 N N . LYS A 1 96 ? 1.89 -20.266 4.883 1 97.62 96 LYS A N 1
ATOM 747 C CA . LYS A 1 96 ? 3.281 -20.047 5.262 1 97.62 96 LYS A CA 1
ATOM 748 C C . LYS A 1 96 ? 3.883 -18.891 4.465 1 97.62 96 LYS A C 1
ATOM 750 O O . LYS A 1 96 ? 4.539 -18.016 5.031 1 97.62 96 LYS A O 1
ATOM 755 N N . SER A 1 97 ? 3.674 -18.922 3.16 1 98.06 97 SER A N 1
ATOM 756 C CA . SER A 1 97 ? 4.184 -17.859 2.303 1 98.06 97 SER A CA 1
ATOM 757 C C . SER A 1 97 ? 3.508 -16.516 2.607 1 98.06 97 SER A C 1
ATOM 759 O O . SER A 1 97 ? 4.148 -15.469 2.568 1 98.06 97 SER A O 1
ATOM 761 N N . LEU A 1 98 ? 2.25 -16.562 2.865 1 97.88 98 LEU A N 1
ATOM 762 C CA . LEU A 1 98 ? 1.518 -15.359 3.234 1 97.88 98 LEU A CA 1
ATOM 763 C C . LEU A 1 98 ? 2.107 -14.727 4.492 1 97.88 98 LEU A C 1
ATOM 765 O O . LEU A 1 98 ? 2.248 -13.508 4.57 1 97.88 98 LEU A O 1
ATOM 769 N N . GLU A 1 99 ? 2.463 -15.516 5.469 1 97.25 99 GLU A N 1
ATOM 770 C CA . GLU A 1 99 ? 3.072 -15.031 6.703 1 97.25 99 GLU A CA 1
ATOM 771 C C . GLU A 1 99 ? 4.434 -14.398 6.434 1 97.25 99 GLU A C 1
ATOM 773 O O . GLU A 1 99 ? 4.812 -13.43 7.09 1 97.25 99 GLU A O 1
ATOM 778 N N . ARG A 1 100 ? 5.109 -14.961 5.504 1 98.06 100 ARG A N 1
ATOM 779 C CA . ARG A 1 100 ? 6.398 -14.383 5.133 1 98.06 100 ARG A CA 1
ATOM 780 C C . ARG A 1 100 ? 6.227 -12.992 4.531 1 98.06 100 ARG A C 1
ATOM 782 O O . ARG A 1 100 ? 6.969 -12.07 4.867 1 98.06 100 ARG A O 1
ATOM 789 N N . VAL A 1 101 ? 5.25 -12.883 3.648 1 98.5 101 VAL A N 1
ATOM 790 C CA . VAL A 1 101 ? 4.961 -11.586 3.045 1 98.5 101 VAL A CA 1
ATOM 791 C C . VAL A 1 101 ? 4.602 -10.578 4.137 1 98.5 101 VAL A C 1
ATOM 793 O O . VAL A 1 101 ? 5.129 -9.469 4.156 1 98.5 101 VAL A O 1
ATOM 796 N N . GLN A 1 102 ? 3.758 -11.008 5.055 1 97.31 102 GLN A N 1
ATOM 797 C CA . GLN A 1 102 ? 3.342 -10.133 6.148 1 97.31 102 GLN A CA 1
ATOM 798 C C . GLN A 1 102 ? 4.535 -9.703 6.996 1 97.31 102 GLN A C 1
ATOM 800 O O . GLN A 1 102 ? 4.625 -8.547 7.414 1 97.31 102 GLN A O 1
ATOM 805 N N . GLY A 1 103 ? 5.41 -10.625 7.312 1 97.06 103 GLY A N 1
ATOM 806 C CA . GLY A 1 103 ? 6.605 -10.297 8.07 1 97.06 103 GLY A CA 1
ATOM 807 C C . GLY A 1 103 ? 7.461 -9.234 7.406 1 97.06 103 GLY A C 1
ATOM 808 O O . GLY A 1 103 ? 7.961 -8.328 8.078 1 97.06 103 GLY A O 1
ATOM 809 N N . LEU A 1 104 ? 7.617 -9.344 6.086 1 97.88 104 LEU A N 1
ATOM 810 C CA . LEU A 1 104 ? 8.43 -8.375 5.363 1 97.88 104 LEU A CA 1
ATOM 811 C C . LEU A 1 104 ? 7.75 -7.012 5.32 1 97.88 104 LEU A C 1
ATOM 813 O O . LEU A 1 104 ? 8.422 -5.973 5.352 1 97.88 104 LEU A O 1
ATOM 817 N N . ILE A 1 105 ? 6.391 -7.043 5.223 1 98.12 105 ILE A N 1
ATOM 818 C CA . ILE A 1 105 ? 5.66 -5.781 5.293 1 98.12 105 ILE A CA 1
ATOM 819 C C . ILE A 1 105 ? 5.941 -5.098 6.625 1 98.12 105 ILE A C 1
ATOM 821 O O . ILE A 1 105 ? 6.191 -3.889 6.672 1 98.12 105 ILE A O 1
ATOM 825 N N . ASP A 1 106 ? 5.922 -5.879 7.68 1 96.12 106 ASP A N 1
ATOM 826 C CA . ASP A 1 106 ? 6.215 -5.332 9 1 96.12 106 ASP A CA 1
ATOM 827 C C . ASP A 1 106 ? 7.609 -4.711 9.047 1 96.12 106 ASP A C 1
ATOM 829 O O . ASP A 1 106 ? 7.797 -3.629 9.602 1 96.12 106 ASP A O 1
ATOM 833 N N . VAL A 1 107 ? 8.531 -5.359 8.492 1 96.19 107 VAL A N 1
ATOM 834 C CA . VAL A 1 107 ? 9.898 -4.848 8.445 1 96.19 107 VAL A CA 1
ATOM 835 C C . VAL A 1 107 ? 9.938 -3.547 7.645 1 96.19 107 VAL A C 1
ATOM 837 O O . VAL A 1 107 ? 10.555 -2.568 8.07 1 96.19 107 VAL A O 1
ATOM 840 N N . MET A 1 108 ? 9.273 -3.492 6.516 1 97.06 108 MET A N 1
ATOM 841 C CA . MET A 1 108 ? 9.297 -2.35 5.605 1 97.06 108 MET A CA 1
ATOM 842 C C . MET A 1 108 ? 8.664 -1.124 6.258 1 97.06 108 MET A C 1
ATOM 844 O O . MET A 1 108 ? 9.148 -0.004 6.09 1 97.06 108 MET A O 1
ATOM 848 N N . LEU A 1 109 ? 7.566 -1.345 7.039 1 96.38 109 LEU A N 1
ATOM 849 C CA . LEU A 1 109 ? 6.781 -0.216 7.527 1 96.38 109 LEU A CA 1
ATOM 850 C C . LEU A 1 109 ? 7.18 0.149 8.953 1 96.38 109 LEU A C 1
ATOM 852 O O . LEU A 1 109 ? 6.867 1.241 9.43 1 96.38 109 LEU A O 1
ATOM 856 N N . LYS A 1 110 ? 7.789 -0.691 9.75 1 84.81 110 LYS A N 1
ATOM 857 C CA . LYS A 1 110 ? 8.125 -0.46 11.156 1 84.81 110 LYS A CA 1
ATOM 858 C C . LYS A 1 110 ? 9.633 -0.289 11.336 1 84.81 110 LYS A C 1
ATOM 860 O O . LYS A 1 110 ? 10.086 0.119 12.406 1 84.81 110 LYS A O 1
ATOM 865 N N . GLY A 1 111 ? 10.422 -0.531 10.406 1 69.56 111 GLY A N 1
ATOM 866 C CA . GLY A 1 111 ? 11.867 -0.494 10.555 1 69.56 111 GLY A CA 1
ATOM 867 C C . GLY A 1 111 ? 12.453 0.889 10.344 1 69.56 111 GLY A C 1
ATOM 868 O O . GLY A 1 111 ? 11.789 1.771 9.797 1 69.56 111 GLY A O 1
ATOM 869 N N . MET B 1 1 ? 21.641 18.859 -0.824 1 44.41 1 MET B N 1
ATOM 870 C CA . MET B 1 1 ? 21.438 17.453 -0.553 1 44.41 1 MET B CA 1
ATOM 871 C C . MET B 1 1 ? 19.969 17.062 -0.733 1 44.41 1 MET B C 1
ATOM 873 O O . MET B 1 1 ? 19.094 17.672 -0.124 1 44.41 1 MET B O 1
ATOM 877 N N . ASN B 1 2 ? 19.703 16.391 -1.878 1 58.97 2 ASN B N 1
ATOM 878 C CA . ASN B 1 2 ? 18.312 16.25 -2.264 1 58.97 2 ASN B CA 1
ATOM 879 C C . ASN B 1 2 ? 17.484 15.57 -1.172 1 58.97 2 ASN B C 1
ATOM 881 O O . ASN B 1 2 ? 17.891 14.539 -0.639 1 58.97 2 ASN B O 1
ATOM 885 N N . LYS B 1 3 ? 16.719 16.328 -0.599 1 89.38 3 LYS B N 1
ATOM 886 C CA . LYS B 1 3 ? 15.898 15.883 0.521 1 89.38 3 LYS B CA 1
ATOM 887 C C . LYS B 1 3 ? 15.172 14.578 0.19 1 89.38 3 LYS B C 1
ATOM 889 O O . LYS B 1 3 ? 14.773 14.359 -0.955 1 89.38 3 LYS B O 1
ATOM 894 N N . VAL B 1 4 ? 15.266 13.602 1.079 1 97.56 4 VAL B N 1
ATOM 895 C CA . VAL B 1 4 ? 14.562 12.32 0.979 1 97.56 4 VAL B CA 1
ATOM 896 C C . VAL B 1 4 ? 13.5 12.227 2.07 1 97.56 4 VAL B C 1
ATOM 898 O O . VAL B 1 4 ? 13.773 12.516 3.236 1 97.56 4 VAL B O 1
ATOM 901 N N . PRO B 1 5 ? 12.305 11.883 1.642 1 98.06 5 PRO B N 1
ATOM 902 C CA . PRO B 1 5 ? 11.289 11.734 2.688 1 98.06 5 PRO B CA 1
ATOM 903 C C . PRO B 1 5 ? 11.672 10.695 3.74 1 98.06 5 PRO B C 1
ATOM 905 O O . PRO B 1 5 ? 12.438 9.773 3.451 1 98.06 5 PRO B O 1
ATOM 908 N N . GLU B 1 6 ? 11.125 10.953 4.938 1 97.38 6 GLU B N 1
ATOM 909 C CA . GLU B 1 6 ? 11.398 10.039 6.043 1 97.38 6 GLU B CA 1
ATOM 910 C C . GLU B 1 6 ? 10.109 9.57 6.703 1 97.38 6 GLU B C 1
ATOM 912 O O . GLU B 1 6 ? 9.094 10.281 6.68 1 97.38 6 GLU B O 1
ATOM 917 N N . ARG B 1 7 ? 10.273 8.398 7.379 1 98.19 7 ARG B N 1
ATOM 918 C CA . ARG B 1 7 ? 9.117 7.863 8.086 1 98.19 7 ARG B CA 1
ATOM 919 C C . ARG B 1 7 ? 8.516 8.906 9.016 1 98.19 7 ARG B C 1
ATOM 921 O O . ARG B 1 7 ? 9.234 9.555 9.789 1 98.19 7 ARG B O 1
ATOM 928 N N . GLY B 1 8 ? 7.203 9.023 8.945 1 98.38 8 GLY B N 1
ATOM 929 C CA . GLY B 1 8 ? 6.496 9.984 9.773 1 98.38 8 GLY B CA 1
ATOM 930 C C . GLY B 1 8 ? 6.301 11.328 9.094 1 98.38 8 GLY B C 1
ATOM 931 O O . GLY B 1 8 ? 5.488 12.141 9.539 1 98.38 8 GLY B O 1
ATOM 932 N N . ASP B 1 9 ? 7.078 11.578 8.023 1 98.5 9 ASP B N 1
ATOM 933 C CA . ASP B 1 9 ? 6.84 12.797 7.254 1 98.5 9 ASP B CA 1
ATOM 934 C C . ASP B 1 9 ? 5.457 12.781 6.609 1 98.5 9 ASP B C 1
ATOM 936 O O . ASP B 1 9 ? 4.988 11.727 6.164 1 98.5 9 ASP B O 1
ATOM 940 N N . ILE B 1 10 ? 4.848 13.906 6.648 1 98.81 10 ILE B N 1
ATOM 941 C CA . ILE B 1 10 ? 3.76 14.188 5.723 1 98.81 10 ILE B CA 1
ATOM 942 C C . ILE B 1 10 ? 4.277 15.047 4.57 1 98.81 10 ILE B C 1
ATOM 944 O O . ILE B 1 10 ? 4.828 16.125 4.789 1 98.81 10 ILE B O 1
ATOM 948 N N . ILE B 1 11 ? 4.102 14.562 3.344 1 98.81 11 ILE B N 1
ATOM 949 C CA . ILE B 1 11 ? 4.578 15.281 2.166 1 98.81 11 ILE B CA 1
ATOM 950 C C . ILE B 1 11 ? 3.41 15.562 1.223 1 98.81 11 ILE B C 1
ATOM 952 O O . ILE B 1 11 ? 2.354 14.938 1.331 1 98.81 11 ILE B O 1
ATOM 956 N N . PHE B 1 12 ? 3.572 16.562 0.375 1 98.62 12 PHE B N 1
ATOM 957 C CA . PHE B 1 12 ? 2.658 16.688 -0.753 1 98.62 12 PHE B CA 1
ATOM 958 C C . PHE B 1 12 ? 3.125 15.836 -1.926 1 98.62 12 PHE B C 1
ATOM 960 O O . PHE B 1 12 ? 4.289 15.898 -2.324 1 98.62 12 PHE B O 1
ATOM 967 N N . LEU B 1 13 ? 2.264 15.109 -2.434 1 98.31 13 LEU B N 1
ATOM 968 C CA . LEU B 1 13 ? 2.557 14.141 -3.484 1 98.31 13 LEU B CA 1
ATOM 969 C C . LEU B 1 13 ? 1.351 13.945 -4.398 1 98.31 13 LEU B C 1
ATOM 971 O O . LEU B 1 13 ? 0.217 13.844 -3.924 1 98.31 13 LEU B O 1
ATOM 975 N N . SER B 1 14 ? 1.596 13.867 -5.684 1 98.25 14 SER B N 1
ATOM 976 C CA . SER B 1 14 ? 0.512 13.562 -6.613 1 98.25 14 SER B CA 1
ATOM 977 C C . SER B 1 14 ? 0.213 12.07 -6.641 1 98.25 14 SER B C 1
ATOM 979 O O . SER B 1 14 ? 1.12 11.25 -6.809 1 98.25 14 SER B O 1
ATOM 981 N N . LEU B 1 15 ? -1.064 11.766 -6.566 1 97.94 15 LEU B N 1
ATOM 982 C CA . LEU B 1 15 ? -1.466 10.359 -6.625 1 97.94 15 LEU B CA 1
ATOM 983 C C . LEU B 1 15 ? -2.027 10.016 -8 1 97.94 15 LEU B C 1
ATOM 985 O O . LEU B 1 15 ? -2.33 8.852 -8.273 1 97.94 15 LEU B O 1
ATOM 989 N N . ASP B 1 16 ? -1.971 10.969 -8.891 1 96.56 16 ASP B N 1
ATOM 990 C CA . ASP B 1 16 ? -2.566 10.766 -10.211 1 96.56 16 ASP B CA 1
ATOM 991 C C . ASP B 1 16 ? -1.585 10.078 -11.156 1 96.56 16 ASP B C 1
ATOM 993 O O . ASP B 1 16 ? -0.373 10.273 -11.055 1 96.56 16 ASP B O 1
ATOM 997 N N . PRO B 1 17 ? -2.164 9.352 -12.156 1 95.94 17 PRO B N 1
ATOM 998 C CA . PRO B 1 17 ? -3.57 8.992 -12.352 1 95.94 17 PRO B CA 1
ATOM 999 C C . PRO B 1 17 ? -3.998 7.805 -11.492 1 95.94 17 PRO B C 1
ATOM 1001 O O . PRO B 1 17 ? -3.15 7.066 -10.984 1 95.94 17 PRO B O 1
ATOM 1004 N N . THR B 1 18 ? -5.219 7.648 -11.164 1 95.56 18 THR B N 1
ATOM 1005 C CA . THR B 1 18 ? -5.816 6.535 -10.43 1 95.56 18 THR B CA 1
ATOM 1006 C C . THR B 1 18 ? -7.145 6.125 -11.062 1 95.56 18 THR B C 1
ATOM 1008 O O . THR B 1 18 ? -7.594 6.742 -12.031 1 95.56 18 THR B O 1
ATOM 1011 N N . LEU B 1 19 ? -7.707 5.105 -10.664 1 96.44 19 LEU B N 1
ATOM 1012 C CA . LEU B 1 19 ? -8.977 4.605 -11.188 1 96.44 19 LEU B CA 1
ATOM 1013 C C . LEU B 1 19 ? -9.977 4.383 -10.055 1 96.44 19 LEU B C 1
ATOM 1015 O O . LEU B 1 19 ? -9.594 4.008 -8.945 1 96.44 19 LEU B O 1
ATOM 1019 N N . GLY B 1 20 ? -11.25 4.582 -10.383 1 96.94 20 GLY B N 1
ATOM 1020 C CA . GLY B 1 20 ? -12.336 4.277 -9.461 1 96.94 20 GLY B CA 1
ATOM 1021 C C . GLY B 1 20 ? -12.25 5.055 -8.156 1 96.94 20 GLY B C 1
ATOM 1022 O O . GLY B 1 20 ? -12.094 6.277 -8.172 1 96.94 20 GLY B O 1
ATOM 1023 N N . SER B 1 21 ? -12.375 4.316 -7.039 1 97.38 21 SER B N 1
ATOM 1024 C CA . SER B 1 21 ? -12.414 4.969 -5.734 1 97.38 21 SER B CA 1
ATOM 1025 C C . SER B 1 21 ? -11.016 5.113 -5.145 1 97.38 21 SER B C 1
ATOM 1027 O O . SER B 1 21 ? -10.859 5.441 -3.967 1 97.38 21 SER B O 1
ATOM 1029 N N . GLU B 1 22 ? -9.977 4.844 -5.887 1 98.12 22 GLU B N 1
ATOM 1030 C CA . GLU B 1 22 ? -8.617 5.121 -5.434 1 98.12 22 GLU B CA 1
ATOM 1031 C C . GLU B 1 22 ? -8.406 6.613 -5.191 1 98.12 22 GLU B C 1
ATOM 1033 O O . GLU B 1 22 ? -8.859 7.445 -5.98 1 98.12 22 GLU B O 1
ATOM 1038 N N . GLN B 1 23 ? -7.723 6.883 -4.152 1 96.88 23 GLN B N 1
ATOM 1039 C CA . GLN B 1 23 ? -7.48 8.289 -3.832 1 96.88 23 GLN B CA 1
ATOM 1040 C C . GLN B 1 23 ? -6.684 8.977 -4.938 1 96.88 23 GLN B C 1
ATOM 1042 O O . GLN B 1 23 ? -5.742 8.398 -5.484 1 96.88 23 GLN B O 1
ATOM 1047 N N . ARG B 1 24 ? -7.051 10.234 -5.18 1 96.81 24 ARG B N 1
ATOM 1048 C CA . ARG B 1 24 ? -6.445 10.945 -6.305 1 96.81 24 ARG B CA 1
ATOM 1049 C C . ARG B 1 24 ? -6.066 12.367 -5.914 1 96.81 24 ARG B C 1
ATOM 1051 O O . ARG B 1 24 ? -6.438 12.836 -4.836 1 96.81 24 ARG B O 1
ATOM 1058 N N . GLY B 1 25 ? -5.293 13.023 -6.844 1 96.88 25 GLY B N 1
ATOM 1059 C CA . GLY B 1 25 ? -4.957 14.43 -6.691 1 96.88 25 GLY B CA 1
ATOM 1060 C C . GLY B 1 25 ? -3.641 14.656 -5.977 1 96.88 25 GLY B C 1
ATOM 1061 O O . GLY B 1 25 ? -3.047 13.719 -5.445 1 96.88 25 GLY B O 1
ATOM 1062 N N . ASN B 1 26 ? -3.17 15.891 -6.016 1 97 26 ASN B N 1
ATOM 1063 C CA . ASN B 1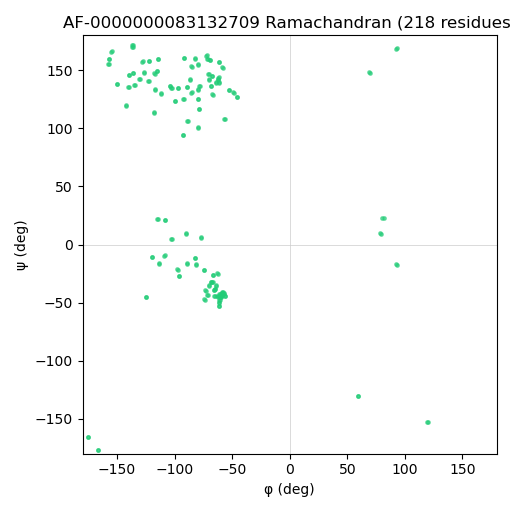 26 ? -2.043 16.328 -5.195 1 97 26 ASN B CA 1
ATOM 1064 C C . ASN B 1 26 ? -2.469 16.609 -3.758 1 97 26 ASN B C 1
ATOM 1066 O O . ASN B 1 26 ? -3.221 17.547 -3.498 1 97 26 ASN B O 1
ATOM 1070 N N . ARG B 1 27 ? -1.982 15.906 -2.844 1 98.44 27 ARG B N 1
ATOM 1071 C CA . ARG B 1 27 ? -2.484 15.984 -1.476 1 98.44 27 ARG B CA 1
ATOM 1072 C C . ARG B 1 27 ? -1.415 15.562 -0.474 1 98.44 27 ARG B C 1
ATOM 1074 O O . ARG B 1 27 ? -0.397 14.984 -0.852 1 98.44 27 ARG B O 1
ATOM 1081 N N . PRO B 1 28 ? -1.604 15.836 0.809 1 98.81 28 PRO B N 1
ATOM 1082 C CA . PRO B 1 28 ? -0.698 15.32 1.837 1 98.81 28 PRO B CA 1
ATOM 1083 C C . PRO B 1 28 ? -0.688 13.797 1.9 1 98.81 28 PRO B C 1
ATOM 1085 O O . PRO B 1 28 ? -1.721 13.156 1.673 1 98.81 28 PRO B O 1
ATOM 1088 N N . PHE B 1 29 ? 0.459 13.281 2.16 1 98.94 29 PHE B N 1
ATOM 1089 C CA . PHE B 1 29 ? 0.757 11.852 2.137 1 98.94 29 PHE B CA 1
ATOM 1090 C C . PHE B 1 29 ? 1.708 11.484 3.268 1 98.94 29 PHE B C 1
ATOM 1092 O O . PHE B 1 29 ? 2.816 12.016 3.355 1 98.94 29 PHE B O 1
ATOM 1099 N N . LEU B 1 30 ? 1.268 10.617 4.133 1 98.94 30 LEU B N 1
ATOM 1100 C CA . LEU B 1 30 ? 2.094 10.148 5.246 1 98.94 30 LEU B CA 1
ATOM 1101 C C . LEU B 1 30 ? 3.074 9.078 4.781 1 98.94 30 LEU B C 1
ATOM 1103 O O . LEU B 1 30 ? 2.666 8.055 4.234 1 98.94 30 LEU B O 1
ATOM 1107 N N . VAL B 1 31 ? 4.281 9.289 5.035 1 98.81 31 VAL B N 1
ATOM 1108 C CA . VAL B 1 31 ? 5.332 8.344 4.68 1 98.81 31 VAL B CA 1
ATOM 1109 C C . VAL B 1 31 ? 5.539 7.352 5.82 1 98.81 31 VAL B C 1
ATOM 1111 O O . VAL B 1 31 ? 5.688 7.746 6.977 1 98.81 31 VAL B O 1
ATOM 1114 N N . LEU B 1 32 ? 5.652 6.051 5.465 1 98.81 32 LEU B N 1
ATOM 1115 C CA . LEU B 1 32 ? 5.762 5.02 6.492 1 98.81 32 LEU B CA 1
ATOM 1116 C C . LEU B 1 32 ? 7.07 4.246 6.348 1 98.81 32 LEU B C 1
ATOM 1118 O O . LEU B 1 32 ? 7.395 3.404 7.188 1 98.81 32 LEU B O 1
ATOM 1122 N N . THR B 1 33 ? 7.785 4.422 5.266 1 98.25 33 THR B N 1
ATOM 1123 C CA . THR B 1 33 ? 9.078 3.77 5.07 1 98.25 33 THR B CA 1
ATOM 1124 C C . THR B 1 33 ? 10.211 4.66 5.562 1 98.25 33 THR B C 1
ATOM 1126 O O . THR B 1 33 ? 10.062 5.879 5.648 1 98.25 33 THR B O 1
ATOM 1129 N N . SER B 1 34 ? 11.328 4.027 5.797 1 97.56 34 SER B N 1
ATOM 1130 C CA . SER B 1 34 ? 12.453 4.73 6.402 1 97.56 34 SER B CA 1
ATOM 1131 C C . SER B 1 34 ? 13.242 5.512 5.359 1 97.56 34 SER B C 1
ATOM 1133 O O . SER B 1 34 ? 13.227 5.172 4.176 1 97.56 34 SER B O 1
ATOM 1135 N N . LYS B 1 35 ? 14.008 6.5 5.883 1 97.31 35 LYS B N 1
ATOM 1136 C CA . LYS B 1 35 ? 14.805 7.352 5.008 1 97.31 35 LYS B CA 1
ATOM 1137 C C . LYS B 1 35 ? 15.836 6.535 4.238 1 97.31 35 LYS B C 1
ATOM 1139 O O . LYS B 1 35 ? 15.977 6.684 3.023 1 97.31 35 LYS B O 1
ATOM 1144 N N . PRO B 1 36 ? 16.656 5.656 4.914 1 96.19 36 PRO B N 1
ATOM 1145 C CA . PRO B 1 36 ? 17.625 4.887 4.137 1 96.19 36 PRO B CA 1
ATOM 1146 C C . PRO B 1 36 ? 16.969 4.035 3.053 1 96.19 36 PRO B C 1
ATOM 1148 O O . PRO B 1 36 ? 17.5 3.93 1.94 1 96.19 36 PRO B O 1
ATOM 1151 N N . TYR B 1 37 ? 15.891 3.457 3.383 1 96.44 37 TYR B N 1
ATOM 1152 C CA . TYR B 1 37 ? 15.141 2.686 2.396 1 96.44 37 TYR B CA 1
ATOM 1153 C C . TYR B 1 37 ? 14.68 3.57 1.243 1 96.44 37 TYR B C 1
ATOM 1155 O O . TYR B 1 37 ? 14.883 3.234 0.074 1 96.44 37 TYR B O 1
ATOM 1163 N N . ASN B 1 38 ? 14.016 4.664 1.592 1 97.56 38 ASN B N 1
ATOM 1164 C CA . ASN B 1 38 ? 13.484 5.582 0.586 1 97.56 38 ASN B CA 1
ATOM 1165 C C . ASN B 1 38 ? 14.586 6.078 -0.349 1 97.56 38 ASN B C 1
ATOM 1167 O O . ASN B 1 38 ? 14.375 6.199 -1.557 1 97.56 38 ASN B O 1
ATOM 1171 N N . LEU B 1 39 ? 15.664 6.414 0.244 1 96.31 39 LEU B N 1
ATOM 1172 C CA . LEU B 1 39 ? 16.797 6.902 -0.525 1 96.31 39 LEU B CA 1
ATOM 1173 C C . LEU B 1 39 ? 17.281 5.844 -1.51 1 96.31 39 LEU B C 1
ATOM 1175 O O . LEU B 1 39 ? 17.5 6.137 -2.688 1 96.31 39 LEU B O 1
ATOM 1179 N N . LYS B 1 40 ? 17.406 4.688 -1.103 1 95.56 40 LYS B N 1
ATOM 1180 C CA . LYS B 1 40 ? 17.969 3.607 -1.907 1 95.56 40 LYS B CA 1
ATOM 1181 C C . LYS B 1 40 ? 17.016 3.205 -3.031 1 95.56 40 LYS B C 1
ATOM 1183 O O . LYS B 1 40 ? 17.438 3.029 -4.176 1 95.56 40 LYS B O 1
ATOM 1188 N N . VAL B 1 41 ? 15.742 3.092 -2.729 1 95.12 41 VAL B N 1
ATOM 1189 C CA . VAL B 1 41 ? 14.797 2.455 -3.637 1 95.12 41 VAL B CA 1
ATOM 1190 C C . VAL B 1 41 ? 14.086 3.521 -4.465 1 95.12 41 VAL B C 1
ATOM 1192 O O . VAL B 1 41 ? 13.578 3.232 -5.551 1 95.12 41 VAL B O 1
ATOM 1195 N N . GLY B 1 42 ? 13.953 4.73 -3.969 1 97 42 GLY B N 1
ATOM 1196 C CA . GLY B 1 42 ? 13.266 5.805 -4.668 1 97 42 GLY B CA 1
ATOM 1197 C C . GLY B 1 42 ? 11.75 5.707 -4.578 1 97 42 GLY B C 1
ATOM 1198 O O . GLY B 1 42 ? 11.039 6.391 -5.312 1 97 42 GLY B O 1
ATOM 1199 N N . LEU B 1 43 ? 11.281 4.828 -3.748 1 98 43 LEU B N 1
ATOM 1200 C CA . LEU B 1 43 ? 9.867 4.621 -3.475 1 98 43 LEU B CA 1
ATOM 1201 C C . LEU B 1 43 ? 9.547 4.91 -2.012 1 98 43 LEU B C 1
ATOM 1203 O O . LEU B 1 43 ? 10.391 4.699 -1.136 1 98 43 LEU B O 1
ATOM 1207 N N . VAL B 1 44 ? 8.352 5.398 -1.804 1 98.56 44 VAL B N 1
ATOM 1208 C CA . VAL B 1 44 ? 7.797 5.48 -0.457 1 98.56 44 VAL B CA 1
ATOM 1209 C C . VAL B 1 44 ? 6.473 4.723 -0.398 1 98.56 44 VAL B C 1
ATOM 1211 O O . VAL B 1 44 ? 5.691 4.754 -1.351 1 98.56 44 VAL B O 1
ATOM 1214 N N . THR B 1 45 ? 6.273 4.047 0.67 1 98.88 45 THR B N 1
ATOM 1215 C CA . THR B 1 45 ? 4.957 3.512 1.003 1 98.88 45 THR B CA 1
ATOM 1216 C C . THR B 1 45 ? 4.297 4.348 2.098 1 98.88 45 THR B C 1
ATOM 1218 O O . THR B 1 45 ? 4.949 4.742 3.064 1 98.88 45 THR B O 1
ATOM 1221 N N . GLY B 1 46 ? 3.027 4.613 1.89 1 98.81 46 GLY B N 1
ATOM 1222 C CA . GLY B 1 46 ? 2.33 5.457 2.844 1 98.81 46 GLY B CA 1
ATOM 1223 C C . GLY B 1 46 ? 0.847 5.586 2.557 1 98.81 46 GLY B C 1
ATOM 1224 O O . GLY B 1 46 ? 0.271 4.754 1.854 1 98.81 46 GLY B O 1
ATOM 1225 N N . CYS B 1 47 ? 0.254 6.555 3.199 1 98.94 47 CYS B N 1
ATOM 1226 C CA . CYS B 1 47 ? -1.186 6.766 3.104 1 98.94 47 CYS B CA 1
ATOM 1227 C C . CYS B 1 47 ? -1.505 8.227 2.791 1 98.94 47 CYS B C 1
ATOM 1229 O O . CYS B 1 47 ? -0.904 9.133 3.367 1 98.94 47 CYS B O 1
ATOM 1231 N N . PRO B 1 48 ? -2.525 8.469 1.974 1 98.88 48 PRO B N 1
ATOM 1232 C CA . PRO B 1 48 ? -2.98 9.844 1.744 1 98.88 48 PRO B CA 1
ATOM 1233 C C . PRO B 1 48 ? -3.703 10.43 2.951 1 98.88 48 PRO B C 1
ATOM 1235 O O . PRO B 1 48 ? -4.152 9.695 3.83 1 98.88 48 PRO B O 1
ATOM 1238 N N . VAL B 1 49 ? -3.756 11.711 2.969 1 98.81 49 VAL B N 1
ATOM 1239 C CA . VAL B 1 49 ? -4.504 12.469 3.967 1 98.81 49 VAL B CA 1
ATOM 1240 C C . VAL B 1 49 ? -5.617 13.266 3.283 1 98.81 49 VAL B C 1
ATOM 1242 O O . VAL B 1 49 ? -5.402 13.859 2.227 1 98.81 49 VAL B O 1
ATOM 1245 N N . THR B 1 50 ? -6.762 13.219 3.818 1 97.94 50 THR B N 1
ATOM 1246 C CA . THR B 1 50 ? -7.887 13.992 3.307 1 97.94 50 THR B CA 1
ATOM 1247 C C . THR B 1 50 ? -8.344 15.023 4.336 1 97.94 50 THR B C 1
ATOM 1249 O O . THR B 1 50 ? -8.211 14.805 5.543 1 97.94 50 THR B O 1
ATOM 1252 N N . SER B 1 51 ? -8.852 16.141 3.854 1 96.75 51 SER B N 1
ATOM 1253 C CA . SER B 1 51 ? -9.422 17.141 4.754 1 96.75 51 SER B CA 1
ATOM 1254 C C . SER B 1 51 ? -10.844 16.781 5.148 1 96.75 51 SER B C 1
ATOM 1256 O O . SER B 1 51 ? -11.406 17.344 6.086 1 96.75 51 SER B O 1
ATOM 1258 N N . LYS B 1 52 ? -11.453 15.906 4.441 1 96.19 52 LYS B N 1
ATOM 1259 C CA . LYS B 1 52 ? -12.82 15.484 4.738 1 96.19 52 LYS B CA 1
ATOM 1260 C C . LYS B 1 52 ? -12.836 14.305 5.707 1 96.19 52 LYS B C 1
ATOM 1262 O O . LYS B 1 52 ? -12.641 13.164 5.301 1 96.19 52 LYS B O 1
ATOM 1267 N N . ILE B 1 53 ? -13.195 14.594 6.855 1 97 53 ILE B N 1
ATOM 1268 C CA . ILE B 1 53 ? -13.242 13.555 7.883 1 97 53 ILE B CA 1
ATOM 1269 C C . ILE B 1 53 ? -14.641 12.945 7.934 1 97 53 ILE B C 1
ATOM 1271 O O . ILE B 1 53 ? -15.625 13.648 8.148 1 97 53 ILE B O 1
ATOM 1275 N N . LYS B 1 54 ? -14.758 11.656 7.809 1 96.31 54 LYS B N 1
ATOM 1276 C CA . LYS B 1 54 ? -16.047 10.961 7.805 1 96.31 54 LYS B CA 1
ATOM 1277 C C . LYS B 1 54 ? -16.188 10.078 9.031 1 96.31 54 LYS B C 1
ATOM 1279 O O . LYS B 1 54 ? -17.297 9.625 9.352 1 96.31 54 LYS B O 1
ATOM 1284 N N . GLY B 1 55 ? -15.133 9.789 9.695 1 95 55 GLY B N 1
ATOM 1285 C CA . GLY B 1 55 ? -15.18 8.938 10.875 1 95 55 GLY B CA 1
ATOM 1286 C C . GLY B 1 55 ? -15.203 7.461 10.539 1 95 55 GLY B C 1
ATOM 1287 O O . GLY B 1 55 ? -15.727 6.652 11.305 1 95 55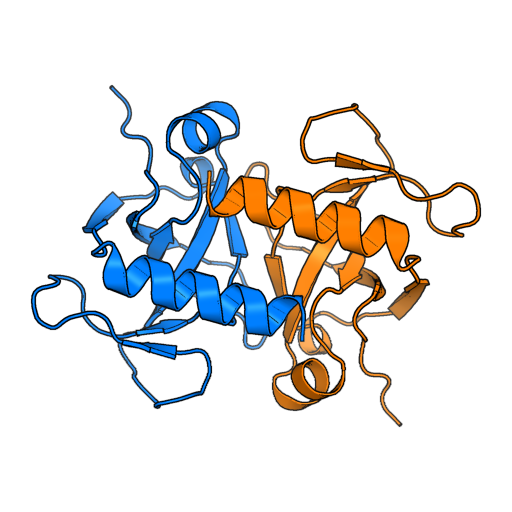 GLY B O 1
ATOM 1288 N N . TYR B 1 56 ? -14.75 7.102 9.406 1 95.19 56 TYR B N 1
ATOM 1289 C CA . TYR B 1 56 ? -14.695 5.703 8.992 1 95.19 56 TYR B CA 1
ATOM 1290 C C . TYR B 1 56 ? -13.656 4.938 9.797 1 95.19 56 TYR B C 1
ATOM 1292 O O . TYR B 1 56 ? -12.703 5.531 10.32 1 95.19 56 TYR B O 1
ATOM 1300 N N . PRO B 1 57 ? -13.75 3.625 9.867 1 96.19 57 PRO B N 1
ATOM 1301 C CA . PRO B 1 57 ? -12.906 2.809 10.75 1 96.19 57 PRO B CA 1
ATOM 1302 C C . PRO B 1 57 ? -11.422 2.904 10.398 1 96.19 57 PRO B C 1
ATOM 1304 O O . PRO B 1 57 ? -10.57 2.736 11.273 1 96.19 57 PRO B O 1
ATOM 1307 N N . PHE B 1 58 ? -11.109 3.215 9.227 1 97.81 58 PHE B N 1
ATOM 1308 C CA . PHE B 1 58 ? -9.703 3.199 8.852 1 97.81 58 PHE B CA 1
ATOM 1309 C C . PHE B 1 58 ? -9.172 4.617 8.672 1 97.81 58 PHE B C 1
ATOM 1311 O O . PHE B 1 58 ? -8.195 4.836 7.949 1 97.81 58 PHE B O 1
ATOM 1318 N N . GLU B 1 59 ? -9.883 5.52 9.273 1 98.5 59 GLU B N 1
ATOM 1319 C CA . GLU B 1 59 ? -9.398 6.895 9.344 1 98.5 59 GLU B CA 1
ATOM 1320 C C . GLU B 1 59 ? -8.695 7.172 10.672 1 98.5 59 GLU B C 1
ATOM 1322 O O . GLU B 1 59 ? -9.156 6.727 11.727 1 98.5 59 GLU B O 1
ATOM 1327 N N . VAL B 1 60 ? -7.531 7.836 10.547 1 98.62 60 VAL B N 1
ATOM 1328 C CA . VAL B 1 60 ? -6.859 8.359 11.734 1 98.62 60 VAL B CA 1
ATOM 1329 C C . VAL B 1 60 ? -6.766 9.875 11.641 1 98.62 60 VAL B C 1
ATOM 1331 O O . VAL B 1 60 ? -6.012 10.414 10.82 1 98.62 60 VAL B O 1
ATOM 1334 N 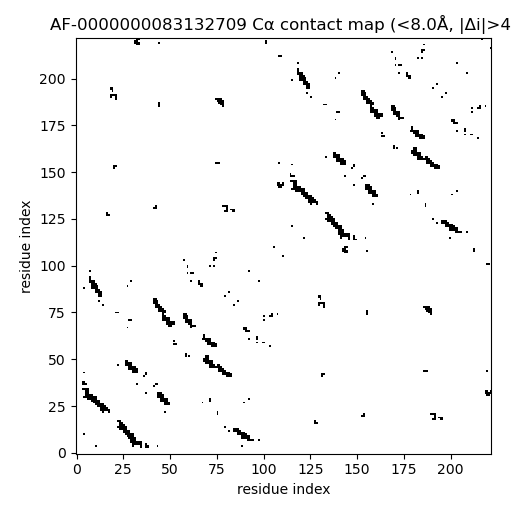N . GLU B 1 61 ? -7.453 10.555 12.5 1 98.44 61 GLU B N 1
ATOM 1335 C CA . GLU B 1 61 ? -7.422 12.016 12.492 1 98.44 61 GLU B CA 1
ATOM 1336 C C . GLU B 1 61 ? -6.055 12.539 12.914 1 98.44 61 GLU B C 1
ATOM 1338 O O . GLU B 1 61 ? -5.453 12.031 13.867 1 98.44 61 GLU B O 1
ATOM 1343 N N . LEU B 1 62 ? -5.613 13.539 12.164 1 98.56 62 LEU B N 1
ATOM 1344 C CA . LEU B 1 62 ? -4.363 14.188 12.539 1 98.56 62 LEU B CA 1
ATOM 1345 C C . LEU B 1 62 ? -4.543 15.008 13.82 1 98.56 62 LEU B C 1
ATOM 1347 O O . LEU B 1 62 ? -5.605 15.602 14.039 1 98.56 62 LEU B O 1
ATOM 1351 N N . PRO B 1 63 ? -3.457 15.078 14.648 1 98.12 63 PRO B N 1
ATOM 1352 C CA . PRO B 1 63 ? -3.537 15.922 15.844 1 98.12 63 PRO B CA 1
ATOM 1353 C C . PRO B 1 63 ? -3.77 17.391 15.516 1 98.12 63 PRO B C 1
ATOM 1355 O O . PRO B 1 63 ? -3.348 17.859 14.461 1 98.12 63 PRO B O 1
ATOM 1358 N N . LYS B 1 64 ? -4.301 18.141 16.453 1 96.19 64 LYS B N 1
ATOM 1359 C CA . LYS B 1 64 ? -4.656 19.531 16.266 1 96.19 64 LYS B CA 1
ATOM 1360 C C . LYS B 1 64 ? -3.414 20.391 16.062 1 96.19 64 LYS B C 1
ATOM 1362 O O . LYS B 1 64 ? -3.473 21.438 15.406 1 96.19 64 LYS B O 1
ATOM 1367 N N . ASN B 1 65 ? -2.307 19.969 16.578 1 96.62 65 ASN B N 1
ATOM 1368 C CA . ASN B 1 65 ? -1.094 20.781 16.516 1 96.62 65 ASN B CA 1
ATOM 1369 C C . ASN B 1 65 ? -0.391 20.625 15.172 1 96.62 65 ASN B C 1
ATOM 1371 O O . ASN B 1 65 ? 0.555 21.359 14.875 1 96.62 65 ASN B O 1
ATOM 1375 N N . ASN B 1 66 ? -0.806 19.656 14.398 1 97.19 66 ASN B N 1
ATOM 1376 C CA . ASN B 1 66 ? -0.247 19.531 13.055 1 97.19 66 ASN B CA 1
ATOM 1377 C C . ASN B 1 66 ? -0.667 20.703 12.164 1 97.19 66 ASN B C 1
ATOM 1379 O O . ASN B 1 66 ? -1.786 21.203 12.281 1 97.19 66 ASN B O 1
ATOM 1383 N N . SER B 1 67 ? 0.248 21.078 11.297 1 97.94 67 SER B N 1
ATOM 1384 C CA . SER B 1 67 ? -0.072 22.125 10.32 1 97.94 67 SER B CA 1
ATOM 1385 C C . SER B 1 67 ? -1.006 21.594 9.234 1 97.94 67 SER B C 1
ATOM 1387 O O . SER B 1 67 ? -1.842 22.328 8.719 1 97.94 67 SER B O 1
ATOM 1389 N N . VAL B 1 68 ? -0.78 20.406 8.836 1 98.12 68 VAL B N 1
ATOM 1390 C CA . VAL B 1 68 ? -1.736 19.734 7.965 1 98.12 68 VAL B CA 1
ATOM 1391 C C . VAL B 1 68 ? -2.918 19.219 8.789 1 98.12 68 VAL B C 1
ATOM 1393 O O . VAL B 1 68 ? -2.734 18.672 9.875 1 98.12 68 VAL B O 1
ATOM 1396 N N . HIS B 1 69 ? -4.062 19.438 8.242 1 98.12 69 HIS B N 1
ATOM 1397 C CA . HIS B 1 69 ? -5.27 19 8.93 1 98.12 69 HIS B CA 1
ATOM 1398 C C . HIS B 1 69 ? -5.988 17.906 8.148 1 98.12 69 HIS B C 1
ATOM 1400 O O . HIS B 1 69 ? -5.793 17.766 6.938 1 98.12 69 HIS B O 1
ATOM 1406 N N . GLY B 1 70 ? -6.816 17.188 8.93 1 98.38 70 GLY B N 1
ATOM 1407 C CA . GLY B 1 70 ? -7.586 16.141 8.297 1 98.38 70 GLY B CA 1
ATOM 1408 C C . GLY B 1 70 ? -7.305 14.766 8.883 1 98.38 70 GLY B C 1
ATOM 1409 O O . GLY B 1 70 ? -7.066 14.633 10.086 1 98.38 70 GLY B O 1
ATOM 1410 N N . ALA B 1 71 ? -7.5 13.719 8.062 1 98.81 71 ALA B N 1
ATOM 1411 C CA . ALA B 1 71 ? -7.344 12.344 8.516 1 98.81 71 ALA B CA 1
ATOM 1412 C C . ALA B 1 71 ? -6.547 11.516 7.512 1 98.81 71 ALA B C 1
ATOM 1414 O O . ALA B 1 71 ? -6.73 11.656 6.301 1 98.81 71 ALA B O 1
ATOM 1415 N N . VAL B 1 72 ? -5.664 10.734 8.031 1 98.88 72 VAL B N 1
ATOM 1416 C CA . VAL B 1 72 ? -4.969 9.727 7.242 1 98.88 72 VAL B CA 1
ATOM 1417 C C . VAL B 1 72 ? -5.957 8.648 6.805 1 98.88 72 VAL B C 1
ATOM 1419 O O . VAL B 1 72 ? -6.727 8.133 7.621 1 98.88 72 VAL B O 1
ATOM 1422 N N . LEU B 1 73 ? -5.957 8.359 5.527 1 98.81 73 LEU B N 1
ATOM 1423 C CA . LEU B 1 73 ? -6.75 7.254 5.004 1 98.81 73 LEU B CA 1
ATOM 1424 C C . LEU B 1 73 ? -5.922 5.977 4.941 1 98.81 73 LEU B C 1
ATOM 1426 O O . LEU B 1 73 ? -5.305 5.68 3.918 1 98.81 73 LEU B O 1
ATOM 1430 N N . VAL B 1 74 ? -5.984 5.145 5.941 1 98.81 74 VAL B N 1
ATOM 1431 C CA . VAL B 1 74 ? -5.156 3.951 6.066 1 98.81 74 VAL B CA 1
ATOM 1432 C C . VAL B 1 74 ? -5.539 2.939 4.988 1 98.81 74 VAL B C 1
ATOM 1434 O O . VAL B 1 74 ? -4.68 2.232 4.457 1 98.81 74 VAL B O 1
ATOM 1437 N N . ASN B 1 75 ? -6.824 2.916 4.609 1 98.44 75 ASN B N 1
ATOM 1438 C CA . ASN B 1 75 ? -7.293 1.951 3.621 1 98.44 75 ASN B CA 1
ATOM 1439 C C . ASN B 1 75 ? -6.895 2.355 2.207 1 98.44 75 ASN B C 1
ATOM 1441 O O . ASN B 1 75 ? -7.27 1.694 1.237 1 98.44 75 ASN B O 1
ATOM 1445 N N . GLN B 1 76 ? -6.121 3.371 2.061 1 98.81 76 GLN B N 1
ATOM 1446 C CA . GLN B 1 76 ? -5.559 3.791 0.781 1 98.81 76 GLN B CA 1
ATOM 1447 C C . GLN B 1 76 ? -4.039 3.664 0.782 1 98.81 76 GLN B C 1
ATOM 1449 O O . GLN B 1 76 ? -3.354 4.348 0.019 1 98.81 76 GLN B O 1
ATOM 1454 N N . LEU B 1 77 ? -3.523 2.834 1.653 1 98.88 77 LEU B N 1
ATOM 1455 C CA . LEU B 1 77 ? -2.105 2.498 1.705 1 98.88 77 LEU B CA 1
ATOM 1456 C C . LEU B 1 77 ? -1.566 2.199 0.31 1 98.88 77 LEU B C 1
ATOM 1458 O O . LEU B 1 77 ? -2.145 1.394 -0.423 1 98.88 77 LEU B O 1
ATOM 1462 N N . THR B 1 78 ? -0.458 2.885 -0.099 1 98.88 78 THR B N 1
ATOM 1463 C CA . THR B 1 78 ? 0.043 2.703 -1.456 1 98.88 78 THR B CA 1
ATOM 1464 C C . THR B 1 78 ? 1.521 3.076 -1.543 1 98.88 78 THR B C 1
ATOM 1466 O O . THR B 1 78 ? 2.023 3.834 -0.711 1 98.88 78 THR B O 1
ATOM 1469 N N . THR B 1 79 ? 2.209 2.518 -2.494 1 98.88 79 THR B N 1
ATOM 1470 C CA . THR B 1 79 ? 3.604 2.826 -2.789 1 98.88 79 THR B CA 1
ATOM 1471 C C . THR B 1 79 ? 3.711 3.732 -4.012 1 98.88 79 THR B C 1
ATOM 1473 O O . THR B 1 79 ? 3.057 3.492 -5.027 1 98.88 79 THR B O 1
ATOM 1476 N N . LYS B 1 80 ? 4.543 4.742 -3.869 1 98.75 80 LYS B N 1
ATOM 1477 C CA . LYS B 1 80 ? 4.715 5.719 -4.941 1 98.75 80 LYS B CA 1
ATOM 1478 C C . LYS B 1 80 ? 6.191 6.043 -5.156 1 98.75 80 LYS B C 1
ATOM 1480 O O . LYS B 1 80 ? 6.973 6.062 -4.207 1 98.75 80 LYS B O 1
ATOM 1485 N N . ASP B 1 81 ? 6.484 6.324 -6.406 1 98.56 81 ASP B N 1
ATOM 1486 C CA . ASP B 1 81 ? 7.797 6.863 -6.75 1 98.56 81 ASP B CA 1
ATOM 1487 C C . ASP B 1 81 ? 7.867 8.359 -6.461 1 98.56 81 ASP B C 1
ATOM 1489 O O . ASP B 1 81 ? 7.445 9.18 -7.281 1 98.56 81 ASP B O 1
ATOM 1493 N N . PHE B 1 82 ? 8.469 8.68 -5.359 1 98 82 PHE B N 1
ATOM 1494 C CA . PHE B 1 82 ? 8.438 10.07 -4.922 1 98 82 PHE B CA 1
ATOM 1495 C C . PHE B 1 82 ? 9.375 10.93 -5.77 1 98 82 PHE B C 1
ATOM 1497 O O . PHE B 1 82 ? 9.211 12.148 -5.836 1 98 82 PHE B O 1
ATOM 1504 N N . ARG B 1 83 ? 10.336 10.336 -6.395 1 97.31 83 ARG B N 1
ATOM 1505 C CA . ARG B 1 83 ? 11.227 11.086 -7.281 1 97.31 83 ARG B CA 1
ATOM 1506 C C . ARG B 1 83 ? 10.523 11.445 -8.586 1 97.31 83 ARG B C 1
ATOM 1508 O O . ARG B 1 83 ? 10.57 12.602 -9.016 1 97.31 83 ARG B O 1
ATOM 1515 N N . ALA B 1 84 ? 9.859 10.508 -9.203 1 97.69 84 ALA B N 1
ATOM 1516 C CA . ALA B 1 84 ? 9.18 10.711 -10.477 1 97.69 84 ALA B CA 1
ATOM 1517 C C . ALA B 1 84 ? 7.984 11.648 -10.32 1 97.69 84 ALA B C 1
ATOM 1519 O O . ALA B 1 84 ? 7.648 12.398 -11.234 1 97.69 84 ALA B O 1
ATOM 1520 N N . ARG B 1 85 ? 7.391 11.57 -9.188 1 97.12 85 ARG B N 1
ATOM 1521 C CA . ARG B 1 85 ? 6.16 12.328 -8.977 1 97.12 85 ARG B CA 1
ATOM 1522 C C . ARG B 1 85 ? 6.465 13.727 -8.445 1 97.12 85 ARG B C 1
ATOM 1524 O O . ARG B 1 85 ? 5.609 14.617 -8.5 1 97.12 85 ARG B O 1
ATOM 1531 N N . GLY B 1 86 ? 7.621 13.93 -7.98 1 96.25 86 GLY B N 1
ATOM 1532 C CA . GLY B 1 86 ? 7.883 15.172 -7.273 1 96.25 86 GLY B CA 1
ATOM 1533 C C . GLY B 1 86 ? 7.164 15.266 -5.941 1 96.25 86 GLY B C 1
ATOM 1534 O O . GLY B 1 86 ? 6.086 14.695 -5.77 1 96.25 86 GLY B O 1
ATOM 1535 N N . TRP B 1 87 ? 7.801 15.961 -5.012 1 97.38 87 TRP B N 1
ATOM 1536 C CA . TRP B 1 87 ? 7.223 16.047 -3.676 1 97.38 87 TRP B CA 1
ATOM 1537 C C . TRP B 1 87 ? 7.746 17.281 -2.939 1 97.38 87 TRP B C 1
ATOM 1539 O O . TRP B 1 87 ? 8.773 17.844 -3.316 1 97.38 87 TRP B O 1
ATOM 1549 N N . ASN B 1 88 ? 7.043 17.688 -1.968 1 97.5 88 ASN B N 1
ATOM 1550 C CA . ASN B 1 88 ? 7.512 18.672 -1.012 1 97.5 88 ASN B CA 1
ATOM 1551 C C . ASN B 1 88 ? 7.09 18.328 0.413 1 97.5 88 ASN B C 1
ATOM 1553 O O . ASN B 1 88 ? 6.016 17.766 0.626 1 97.5 88 ASN B O 1
ATOM 1557 N N . HIS B 1 89 ? 7.926 18.656 1.363 1 98 89 HIS B N 1
ATOM 1558 C CA . HIS B 1 89 ? 7.637 18.391 2.768 1 98 89 HIS B CA 1
ATOM 1559 C C . HIS B 1 89 ? 6.516 19.297 3.279 1 98 89 HIS B C 1
ATOM 1561 O O . HIS B 1 89 ? 6.48 20.484 2.969 1 98 89 HIS B O 1
ATOM 1567 N N . ALA B 1 90 ? 5.688 18.75 4.094 1 98.12 90 ALA B N 1
ATOM 1568 C CA . ALA B 1 90 ? 4.566 19.531 4.609 1 98.12 90 ALA B CA 1
ATOM 1569 C C . ALA B 1 90 ? 4.551 19.531 6.137 1 98.12 90 ALA B C 1
ATOM 1571 O O . ALA B 1 90 ? 4.27 20.547 6.766 1 98.12 90 ALA B O 1
ATOM 1572 N N . ASP B 1 91 ? 4.742 18.422 6.762 1 98.44 91 ASP B N 1
ATOM 1573 C CA . ASP B 1 91 ? 4.582 18.25 8.203 1 98.44 91 ASP B CA 1
ATOM 1574 C C . ASP B 1 91 ? 5.195 16.938 8.664 1 98.44 91 ASP B C 1
ATOM 157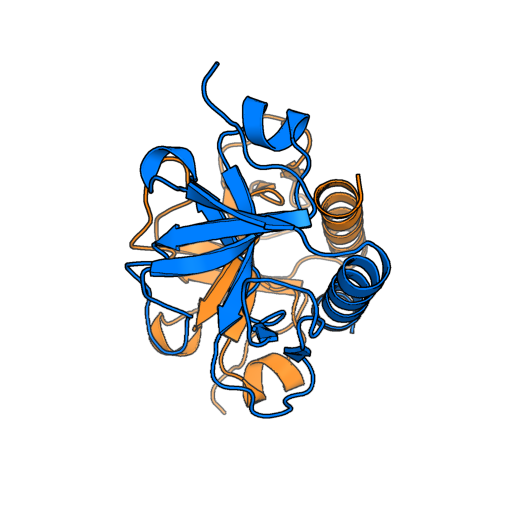6 O O . ASP B 1 91 ? 5.844 16.234 7.887 1 98.44 91 ASP B O 1
ATOM 1580 N N . LYS B 1 92 ? 5.043 16.656 9.93 1 98.44 92 LYS B N 1
ATOM 1581 C CA . LYS B 1 92 ? 5.469 15.383 10.523 1 98.44 92 LYS B CA 1
ATOM 1582 C C . LYS B 1 92 ? 4.457 14.891 11.547 1 98.44 92 LYS B C 1
ATOM 1584 O O . LYS B 1 92 ? 3.936 15.672 12.344 1 98.44 92 LYS B O 1
ATOM 1589 N N . LEU B 1 93 ? 4.207 13.664 11.438 1 98.44 93 LEU B N 1
ATOM 1590 C CA . LEU B 1 93 ? 3.246 13.062 12.359 1 98.44 93 LEU B CA 1
ATOM 1591 C C . LEU B 1 93 ? 3.932 12.609 13.641 1 98.44 93 LEU B C 1
ATOM 1593 O O . LEU B 1 93 ? 5.031 12.062 13.602 1 98.44 93 LEU B O 1
ATOM 1597 N N . ASP B 1 94 ? 3.285 12.773 14.82 1 97.75 94 ASP B N 1
ATOM 1598 C CA . ASP B 1 94 ? 3.869 12.359 16.094 1 97.75 94 ASP B CA 1
ATOM 1599 C C . ASP B 1 94 ? 3.879 10.836 16.219 1 97.75 94 ASP B C 1
ATOM 1601 O O . ASP B 1 94 ? 3.168 10.141 15.492 1 97.75 94 ASP B O 1
ATOM 1605 N N . LYS B 1 95 ? 4.688 10.359 17.141 1 96.81 95 LYS B N 1
ATOM 1606 C CA . LYS B 1 95 ? 4.914 8.922 17.312 1 96.81 95 LYS B CA 1
ATOM 1607 C C . LYS B 1 95 ? 3.621 8.203 17.672 1 96.81 95 LYS B C 1
ATOM 1609 O O . LYS B 1 95 ? 3.352 7.105 17.188 1 96.81 95 LYS B O 1
ATOM 1614 N N . LYS B 1 96 ? 2.865 8.781 18.531 1 97.62 96 LYS B N 1
ATOM 1615 C CA . LYS B 1 96 ? 1.63 8.156 18.984 1 97.62 96 LYS B CA 1
ATOM 1616 C C . LYS B 1 96 ? 0.663 7.934 17.828 1 97.62 96 LYS B C 1
ATOM 1618 O O . LYS B 1 96 ? 0.087 6.852 17.688 1 97.62 96 LYS B O 1
ATOM 1623 N N . SER B 1 97 ? 0.478 8.969 17.031 1 98.06 97 SER B N 1
ATOM 1624 C CA . SER B 1 97 ? -0.409 8.859 15.875 1 98.06 97 SER B CA 1
ATOM 1625 C C . SER B 1 97 ? 0.133 7.871 14.844 1 98.06 97 SER B C 1
ATOM 1627 O O . SER B 1 97 ? -0.634 7.137 14.219 1 98.06 97 SER B O 1
ATOM 1629 N N . LEU B 1 98 ? 1.404 7.879 14.656 1 97.88 98 LEU B N 1
ATOM 1630 C CA . LEU B 1 98 ? 2.033 6.926 13.75 1 97.88 98 LEU B CA 1
ATOM 1631 C C . LEU B 1 98 ? 1.755 5.492 14.188 1 97.88 98 LEU B C 1
ATOM 1633 O O . LEU B 1 98 ? 1.47 4.629 13.352 1 97.88 98 LEU B O 1
ATOM 1637 N N . GLU B 1 99 ? 1.821 5.207 15.461 1 97.25 99 GLU B N 1
ATOM 1638 C CA . GLU B 1 99 ? 1.538 3.879 15.992 1 97.25 99 GLU B CA 1
ATOM 1639 C C . GLU B 1 99 ? 0.082 3.486 15.758 1 97.25 99 GLU B C 1
ATOM 1641 O O . GLU B 1 99 ? -0.221 2.314 15.523 1 97.25 99 GLU B O 1
ATOM 1646 N N . ARG B 1 100 ? -0.752 4.457 15.828 1 98.06 100 ARG B N 1
ATOM 1647 C CA . ARG B 1 100 ? -2.16 4.188 15.555 1 98.06 100 ARG B CA 1
ATOM 1648 C C . ARG B 1 100 ? -2.367 3.775 14.102 1 98.06 100 ARG B C 1
ATOM 1650 O O . ARG B 1 100 ? -3.098 2.824 13.82 1 98.06 100 ARG B O 1
ATOM 1657 N N . VAL B 1 101 ? -1.717 4.504 13.211 1 98.5 101 VAL B N 1
ATOM 1658 C CA . VAL B 1 101 ? -1.8 4.168 11.797 1 98.5 101 VAL B CA 1
ATOM 1659 C C . VAL B 1 101 ? -1.281 2.75 11.57 1 98.5 101 VAL B C 1
ATOM 1661 O O . VAL B 1 101 ? -1.929 1.944 10.898 1 98.5 101 VAL B O 1
ATOM 1664 N N . GLN B 1 102 ? -0.161 2.447 12.18 1 97.31 102 GLN B N 1
ATOM 1665 C CA . GLN B 1 102 ? 0.435 1.122 12.039 1 97.31 102 GLN B CA 1
ATOM 1666 C C . GLN B 1 102 ? -0.507 0.04 12.562 1 97.31 102 GLN B C 1
ATOM 1668 O O . GLN B 1 102 ? -0.631 -1.026 11.953 1 97.31 102 GLN B O 1
ATOM 1673 N N . GLY B 1 103 ? -1.11 0.27 13.703 1 97.12 103 GLY B N 1
ATOM 1674 C CA . GLY B 1 103 ? -2.066 -0.679 14.25 1 97.12 103 GLY B CA 1
ATOM 1675 C C . GLY B 1 103 ? -3.217 -0.979 13.305 1 97.12 103 GLY B C 1
ATOM 1676 O O . GLY B 1 103 ? -3.621 -2.135 13.164 1 97.12 103 GLY B O 1
ATOM 1677 N N . LEU B 1 104 ? -3.742 0.061 12.664 1 97.88 104 LEU B N 1
ATOM 1678 C CA . LEU B 1 104 ? -4.863 -0.125 11.75 1 97.88 104 LEU B CA 1
ATOM 1679 C C . LEU B 1 104 ? -4.422 -0.869 10.492 1 97.88 104 LEU B C 1
ATOM 1681 O O . LEU B 1 104 ? -5.191 -1.647 9.93 1 97.88 104 LEU B O 1
ATOM 1685 N N . ILE B 1 105 ? -3.17 -0.585 10.055 1 98.12 105 ILE B N 1
ATOM 1686 C CA . ILE B 1 105 ? -2.639 -1.343 8.922 1 98.12 105 ILE B CA 1
ATOM 1687 C C . ILE B 1 105 ? -2.607 -2.83 9.273 1 98.12 105 ILE B C 1
ATOM 1689 O O . ILE B 1 105 ? -3.004 -3.67 8.461 1 98.12 105 ILE B O 1
ATOM 1693 N N . ASP B 1 106 ? -2.168 -3.125 10.477 1 96.19 106 ASP B N 1
ATOM 1694 C CA . ASP B 1 106 ? -2.133 -4.516 10.922 1 96.19 106 ASP B CA 1
ATOM 1695 C C . ASP B 1 106 ? -3.527 -5.137 10.891 1 96.19 106 ASP B C 1
ATOM 1697 O O . ASP B 1 106 ? -3.693 -6.277 10.453 1 96.19 106 ASP B O 1
ATOM 1701 N N . VAL B 1 107 ? -4.465 -4.441 11.328 1 96.25 107 VAL B N 1
ATOM 1702 C CA . VAL B 1 107 ? -5.844 -4.922 11.32 1 96.25 107 VAL B CA 1
ATOM 1703 C C . VAL B 1 107 ? -6.297 -5.156 9.883 1 96.25 107 VAL B C 1
ATOM 1705 O O . VAL B 1 107 ? -6.891 -6.191 9.57 1 96.25 107 VAL B O 1
ATOM 1708 N N . MET B 1 108 ? -6.016 -4.246 8.984 1 97.19 108 MET B N 1
ATOM 1709 C CA . MET B 1 108 ? -6.465 -4.293 7.598 1 97.19 108 MET B CA 1
ATOM 1710 C C . MET B 1 108 ? -5.848 -5.484 6.867 1 97.19 108 MET B C 1
ATOM 1712 O O . MET B 1 108 ? -6.516 -6.137 6.066 1 97.19 108 MET B O 1
ATOM 1716 N N . LEU B 1 109 ? -4.547 -5.777 7.164 1 96.56 109 LEU B N 1
ATOM 1717 C CA . LEU B 1 109 ? -3.822 -6.762 6.367 1 96.56 109 LEU B CA 1
ATOM 1718 C C . LEU B 1 109 ? -3.844 -8.133 7.039 1 96.56 109 LEU B C 1
ATOM 1720 O O . LEU B 1 109 ? -3.578 -9.148 6.398 1 96.56 109 LEU B O 1
ATOM 1724 N N . LYS B 1 110 ? -4.055 -8.281 8.328 1 84.88 110 LYS B N 1
ATOM 1725 C CA . LYS B 1 110 ? -3.992 -9.539 9.07 1 84.88 110 LYS B CA 1
ATOM 1726 C C . LYS B 1 110 ? -5.387 -10 9.492 1 84.88 110 LYS B C 1
ATOM 1728 O O . LYS B 1 110 ? -5.559 -11.133 9.945 1 84.88 110 LYS B O 1
ATOM 1733 N N . GLY B 1 111 ? -6.387 -9.25 9.344 1 69 111 GLY B N 1
ATOM 1734 C CA . GLY B 1 111 ? -7.715 -9.594 9.82 1 69 111 GLY B CA 1
ATOM 1735 C C . GLY B 1 111 ? -8.508 -10.43 8.836 1 69 111 GLY B C 1
ATOM 1736 O O . GLY B 1 111 ? -8.148 -10.516 7.656 1 69 111 GLY B O 1
#

Nearest PDB structures (foldseek):
  7d28-assembly2_C  TM=9.694E-01  e=1.408E-13  Deinococcus radiodurans
  7d2p-assembly1_C  TM=9.441E-01  e=2.001E-11  Deinococcus radiodurans
  7d2p-assembly1_B  TM=9.059E-01  e=1.085E-11  Deinococcus radiodurans
  7d2n-assembly1_D  TM=9.742E-01  e=7.231E-11  Deinococcus radiodurans
  7bye-assembly1_B  TM=8.878E-01  e=6.018E-11  Klebsiella pneumoniae subsp. pneumoniae MGH 78578

Secondary structure (DSSP, 8-state):
------TTEEEEEE--S--TTS--SEEEEEE-S-HHHHHHHSEEEEEEEES-----TTEEEPPTTSSS-SEEEGGG-EEEEHHHH-EEEEEE--HHHHHHHHHHHHHHHH-/------TTEEEEEE--S--TTS--SEEEEEE-S-HHHHHHHSEEEEEEEES-----TTEEEPPTTSSS-SEEEGGG-EEEEHHHH-EEEEEE--HHHHHHHHHHHHHHHH-

Foldseek 3Di:
DPDFDAAQFWKFWAPPDDDDPADGGTATWGFHDGRVVCVVPQKTKTFGFDQDEDPDPLWQFADPPWPDGGTTRLVNTDMDRCVVGPMGTGTGGDPVSSVVSVVSNCVVPVD/DPDFDAAQFWKFWAPPDDDDPADGGTATWGFHDGRVVCVVPQKTKTFGFDQDEDPDPLWQFADPPWPDGGTTRLVNTDMDRCVVGPMGTGTGGDPVSSVVSVVSNCVVPVD

InterPro domains:
  IPR003477 mRNA interferase PemK-like [PF02452] (6-108)
  IPR003477 mRNA interferase PemK-like [PTHR33988] (1-110)
  IPR011067 Plasmid maintenance toxin/Cell growth inhibitor [G3DSA:2.30.30.110] (1-110)

Sequence (222 aa):
MNKVPERGDIIFLSLDPTLGSEQRGNRPFLVLTSKPYNLKVGLVTGCPVTSKIKGYPFEVELPKNNSVHGAVLVNQLTTKDFRARGWNHADKLDKKSLERVQGLIDVMLKGMNKVPERGDIIFLSLDPTLGSEQRGNRPFLVLTSKPYNLKVGLVTGCPVTSKIKGYPFEVELPKNNSVHGAVLVNQLTTKDFRARGWNHADKLDKKSLERVQGLIDVMLKG

Organism: Piscirickettsia salmonis (NCBI:txid1238)